Protein AF-A0A2V6TD30-F1 (afdb_monomer_lite)

Radius of gyration: 35.06 Å; chains: 1; bounding box: 70×62×123 Å

Secondary structure (DSSP, 8-state):
----PPPHHHHHHHHHHHHHHHHHHHHHHHHHTTSPPPSSS---HHHHHHHHHHHHHHH-HHHHHHHHHHHHHHHHHHHHHHHHHHHHSS-SHHHHHHHHHHHHHHHHHHH-PPPPPTT------SS--SS--TT-GGGSSS-HHHHHHHHHHHHHHHHHHHHHHHHHHHHHHHHHHHHHHHHS-----S-SSTTS-PPPPTT-SSS-----------------------------------------

Sequence (248 aa):
MGSGGPPLALWVGRAALVVVGLLAWFWTQRLIGQRAWPAGGIGDTLHLWTAPLNRRLNEHPREADALLVVTSGLIDALGAFLLVSAVLGPSLRPFVGLLMLFALRQLCQGLCALAPPPGMIWRHPGFPSLLVTYGTATDLFFSGHTAIAVFGAVELARAGGPWLAGVGALVALGEAATVIVLRSGWRGPPTASRRSATPHSPGSWAAEERPPGRPLASRPRSRTIEPPRSARLGGRARCRVPHQETVA

Structure (mmCIF, N/CA/C/O backbone):
data_AF-A0A2V6TD30-F1
#
_entry.id   AF-A0A2V6TD30-F1
#
loop_
_atom_site.group_PDB
_atom_site.id
_atom_site.type_symbol
_atom_site.label_atom_id
_atom_site.label_alt_id
_atom_site.label_comp_id
_atom_site.label_asym_id
_atom_site.label_entity_id
_atom_site.label_seq_id
_atom_site.pdbx_PDB_ins_code
_atom_site.Cartn_x
_atom_site.Cartn_y
_atom_site.Cartn_z
_atom_site.occupancy
_atom_site.B_iso_or_equiv
_atom_site.auth_seq_id
_atom_site.auth_comp_id
_atom_site.auth_asym_id
_atom_site.auth_atom_id
_atom_site.pdbx_PDB_model_num
ATOM 1 N N . MET A 1 1 ? -17.985 21.417 39.948 1.00 44.78 1 MET A N 1
ATOM 2 C CA . MET A 1 1 ? -17.761 21.116 38.515 1.00 44.78 1 MET A CA 1
ATOM 3 C C . MET A 1 1 ? -16.464 21.786 38.094 1.00 44.78 1 MET A C 1
ATOM 5 O O . MET A 1 1 ? -16.388 23.000 38.204 1.00 44.78 1 MET A O 1
ATOM 9 N N . GLY A 1 2 ? -15.439 21.026 37.699 1.00 50.94 2 GLY A N 1
ATOM 10 C CA . GLY A 1 2 ? -14.176 21.588 37.204 1.00 50.94 2 GLY A CA 1
ATOM 11 C C . GLY A 1 2 ? -14.175 21.659 35.678 1.00 50.94 2 GLY A C 1
ATOM 12 O O . GLY A 1 2 ? -14.474 20.662 35.024 1.00 50.94 2 GLY A O 1
ATOM 13 N N . SER A 1 3 ? -13.846 22.816 35.108 1.00 60.41 3 SER A N 1
ATOM 14 C CA . SER A 1 3 ? -13.772 23.049 33.660 1.00 60.41 3 SER A CA 1
ATOM 15 C C . SER A 1 3 ? -12.493 22.450 33.058 1.00 60.41 3 SER A C 1
ATOM 17 O O . SER A 1 3 ? -11.579 23.162 32.652 1.00 60.41 3 SER A O 1
ATOM 19 N N . GLY A 1 4 ? -12.437 21.115 32.994 1.00 58.22 4 GLY A N 1
ATOM 20 C CA . GLY A 1 4 ? -11.331 20.323 32.438 1.00 58.22 4 GLY A CA 1
ATOM 21 C C . GLY A 1 4 ? -11.174 20.418 30.915 1.00 58.22 4 GLY A C 1
ATOM 22 O O . GLY A 1 4 ? -11.106 19.397 30.235 1.00 58.22 4 GLY A O 1
ATOM 23 N N . GLY A 1 5 ? -11.133 21.634 30.366 1.00 62.97 5 GLY A N 1
ATOM 24 C CA . GLY A 1 5 ? -10.712 21.861 28.987 1.00 62.97 5 GLY A CA 1
ATOM 25 C C . GLY A 1 5 ? -9.249 21.430 28.797 1.00 62.97 5 GLY A C 1
ATOM 26 O O . GLY A 1 5 ? -8.460 21.543 29.739 1.00 62.97 5 GLY A O 1
ATOM 27 N N . PRO A 1 6 ? -8.846 20.943 27.607 1.00 62.75 6 PRO A N 1
ATOM 28 C CA . PRO A 1 6 ? -7.456 20.564 27.386 1.00 62.75 6 PRO A CA 1
ATOM 29 C C . PRO A 1 6 ? -6.538 21.779 27.592 1.00 62.75 6 PRO A C 1
ATOM 31 O O . PRO A 1 6 ? -6.891 22.870 27.131 1.00 62.75 6 PRO A O 1
ATOM 34 N N . PRO A 1 7 ? -5.379 21.623 28.260 1.00 82.31 7 PRO A N 1
ATOM 35 C CA . PRO A 1 7 ? -4.524 22.751 28.615 1.00 82.31 7 PRO A CA 1
ATOM 36 C C . PRO A 1 7 ? -4.094 23.520 27.364 1.00 82.31 7 PRO A C 1
ATOM 38 O O . PRO A 1 7 ? -3.866 22.922 26.311 1.00 82.31 7 PRO A O 1
ATOM 41 N N . LEU A 1 8 ? -3.939 24.843 27.486 1.00 80.31 8 LEU A N 1
ATOM 42 C CA . LEU A 1 8 ? -3.607 25.734 26.364 1.00 80.31 8 LEU A CA 1
ATOM 43 C C . LEU A 1 8 ? -2.387 25.243 25.563 1.00 80.31 8 LEU A C 1
ATOM 45 O O . LEU A 1 8 ? -2.400 25.285 24.336 1.00 80.31 8 LEU A O 1
ATOM 49 N N . ALA A 1 9 ? -1.387 24.676 26.244 1.00 79.12 9 ALA A N 1
ATOM 50 C CA . ALA A 1 9 ? -0.212 24.058 25.630 1.00 79.12 9 ALA A CA 1
ATOM 51 C C . ALA A 1 9 ? -0.540 22.926 24.631 1.00 79.12 9 ALA A C 1
ATOM 53 O O . ALA A 1 9 ? 0.150 22.794 23.624 1.00 79.12 9 ALA A O 1
ATOM 54 N N . LEU A 1 10 ? -1.605 22.139 24.844 1.00 80.88 10 LEU A N 1
ATOM 55 C CA . LEU A 1 10 ? -2.037 21.105 23.895 1.00 80.88 10 LEU A CA 1
ATOM 56 C C . LEU A 1 10 ? -2.665 21.722 22.639 1.00 80.88 10 LEU A C 1
ATOM 58 O O . LEU A 1 10 ? -2.432 21.235 21.534 1.00 80.88 10 LEU A O 1
ATOM 62 N N . TRP A 1 11 ? -3.447 22.793 22.788 1.00 82.69 11 TRP A N 1
ATOM 63 C CA . TRP A 1 11 ? -4.025 23.511 21.649 1.00 82.69 11 TRP A CA 1
ATOM 64 C C . TRP A 1 11 ? -2.955 24.244 20.840 1.00 82.69 11 TRP A C 1
ATOM 66 O O . TRP A 1 11 ? -2.945 24.128 19.618 1.00 82.69 11 TRP A O 1
ATOM 76 N N . VAL A 1 12 ? -2.003 24.897 21.513 1.00 89.75 12 VAL A N 1
ATOM 77 C CA . VAL A 1 12 ? -0.817 25.499 20.886 1.00 89.75 12 VAL A CA 1
ATOM 78 C C . VAL A 1 12 ? 0.029 24.431 20.188 1.00 89.75 12 VAL A C 1
ATOM 80 O O . VAL A 1 12 ? 0.386 24.615 19.031 1.00 89.75 12 VAL A O 1
ATOM 83 N N . GLY A 1 13 ? 0.279 23.281 20.822 1.00 88.62 13 GLY A N 1
ATOM 84 C CA . GLY A 1 13 ? 1.013 22.166 20.214 1.00 88.62 13 GLY A CA 1
ATOM 85 C C . GLY A 1 13 ? 0.320 21.586 18.976 1.00 88.62 13 GLY A C 1
ATOM 86 O O . GLY A 1 13 ? 0.970 21.338 17.964 1.00 88.62 13 GLY A O 1
ATOM 87 N N . ARG A 1 14 ? -1.012 21.436 19.009 1.00 74.56 14 ARG A N 1
ATOM 88 C CA . ARG A 1 14 ? -1.818 21.022 17.845 1.00 74.56 14 ARG A CA 1
ATOM 89 C C . ARG A 1 14 ? -1.777 22.058 16.721 1.00 74.56 14 ARG A C 1
ATOM 91 O O . ARG A 1 14 ? -1.575 21.683 15.572 1.00 74.56 14 ARG A O 1
ATOM 98 N N . ALA A 1 15 ? -1.932 23.343 17.042 1.00 87.31 15 ALA A N 1
ATOM 99 C CA . ALA A 1 15 ? -1.858 24.426 16.064 1.00 87.31 15 ALA A CA 1
ATOM 100 C C . ALA A 1 15 ? -0.461 24.518 15.428 1.00 87.31 15 ALA A C 1
ATOM 102 O O . ALA A 1 15 ? -0.351 24.605 14.209 1.00 87.31 15 ALA A O 1
ATOM 103 N N . ALA A 1 16 ? 0.603 24.406 16.229 1.00 90.69 16 ALA A N 1
ATOM 104 C CA . ALA A 1 16 ? 1.981 24.363 15.751 1.00 90.69 16 ALA A CA 1
ATOM 105 C C . ALA A 1 16 ? 2.231 23.154 14.836 1.00 90.69 16 ALA A C 1
ATOM 107 O O . ALA A 1 16 ? 2.808 23.320 13.766 1.00 90.69 16 ALA A O 1
ATOM 108 N N . LEU A 1 17 ? 1.741 21.960 15.196 1.00 79.94 17 LEU A N 1
ATOM 109 C CA . LEU A 1 17 ? 1.850 20.764 14.353 1.00 79.94 17 LEU A CA 1
ATOM 110 C C . LEU A 1 17 ? 1.126 20.942 13.006 1.00 79.94 17 LEU A C 1
ATOM 112 O O . LEU A 1 17 ? 1.672 20.577 11.967 1.00 79.94 17 LEU A O 1
ATOM 116 N N . VAL A 1 18 ? -0.068 21.545 13.007 1.00 81.38 18 VAL A N 1
ATOM 117 C CA . VAL A 1 18 ? -0.819 21.866 11.779 1.00 81.38 18 VAL A CA 1
ATOM 118 C C . VAL A 1 18 ? -0.076 22.899 10.928 1.00 81.38 18 VAL A C 1
ATOM 120 O O . VAL A 1 18 ? 0.068 22.692 9.727 1.00 81.38 18 VAL A O 1
ATOM 123 N N . VAL A 1 19 ? 0.450 23.973 11.523 1.00 94.06 19 VAL A N 1
ATOM 124 C CA . VAL A 1 19 ? 1.225 24.996 10.799 1.00 94.06 19 VAL A CA 1
ATOM 125 C C . VAL A 1 19 ? 2.512 24.409 10.217 1.00 94.06 19 VAL A C 1
ATOM 127 O O . VAL A 1 19 ? 2.793 24.636 9.045 1.00 94.06 19 VAL A O 1
ATOM 130 N N . VAL A 1 20 ? 3.261 23.599 10.971 1.00 89.50 20 VAL A N 1
ATOM 131 C CA . VAL A 1 20 ? 4.463 22.907 10.468 1.00 89.50 20 VAL A CA 1
ATOM 132 C C . VAL A 1 20 ? 4.107 21.930 9.344 1.00 89.50 20 VAL A C 1
ATOM 134 O O . VAL A 1 20 ? 4.798 21.904 8.327 1.00 89.50 20 VAL A O 1
ATOM 137 N N . GLY A 1 21 ? 3.006 21.183 9.470 1.00 67.94 21 GLY A N 1
ATOM 138 C CA . GLY A 1 21 ? 2.503 20.297 8.418 1.00 67.94 21 GLY A CA 1
ATOM 139 C C . GLY A 1 21 ? 2.124 21.044 7.135 1.00 67.94 21 GLY A C 1
ATOM 140 O O . GLY A 1 21 ? 2.510 20.627 6.046 1.00 67.94 21 GLY A O 1
ATOM 141 N N . LEU A 1 22 ? 1.438 22.186 7.252 1.00 81.69 22 LEU A N 1
ATOM 142 C CA . LEU A 1 22 ? 1.094 23.051 6.118 1.00 81.69 22 LEU A CA 1
ATOM 143 C C . LEU A 1 22 ? 2.336 23.693 5.484 1.00 81.69 22 LEU A C 1
ATOM 145 O O . LEU A 1 22 ? 2.449 23.722 4.262 1.00 81.69 22 LEU A O 1
ATOM 149 N N . LEU A 1 23 ? 3.300 24.160 6.282 1.00 87.25 23 LEU A N 1
ATOM 150 C CA . LEU A 1 23 ? 4.564 24.702 5.774 1.00 87.25 23 LEU A CA 1
ATOM 151 C C . LEU A 1 23 ? 5.371 23.632 5.023 1.00 87.25 23 LEU A C 1
ATOM 153 O O . LEU A 1 23 ? 5.852 23.899 3.923 1.00 87.25 23 LEU A O 1
ATOM 157 N N . ALA A 1 24 ? 5.458 22.410 5.556 1.00 68.38 24 ALA A N 1
ATOM 158 C CA . ALA A 1 24 ? 6.096 21.276 4.885 1.00 68.38 24 ALA A CA 1
ATOM 159 C C . ALA A 1 24 ? 5.357 20.868 3.595 1.00 68.38 24 ALA A C 1
ATOM 161 O O . ALA A 1 24 ? 5.997 20.583 2.579 1.00 68.38 24 ALA A O 1
ATOM 162 N N . TRP A 1 25 ? 4.020 20.904 3.595 1.00 64.75 25 TRP A N 1
ATOM 163 C CA . TRP A 1 25 ? 3.190 20.681 2.408 1.00 64.75 25 TRP A CA 1
ATOM 164 C C . TRP A 1 25 ? 3.477 21.727 1.324 1.00 64.75 25 TRP A C 1
ATOM 166 O O . TRP A 1 25 ? 3.853 21.371 0.211 1.00 64.75 25 TRP A O 1
ATOM 176 N N . PHE A 1 26 ? 3.371 23.023 1.628 1.00 75.44 26 PHE A N 1
ATOM 177 C CA . PHE A 1 26 ? 3.601 24.077 0.633 1.00 75.44 26 PHE A CA 1
ATOM 178 C C . PHE A 1 26 ? 5.063 24.149 0.169 1.00 75.44 26 PHE A C 1
ATOM 180 O O . PHE A 1 26 ? 5.320 24.437 -1.001 1.00 75.44 26 PHE A O 1
ATOM 187 N N . TRP A 1 27 ? 6.027 23.827 1.036 1.00 77.38 27 TRP A N 1
ATOM 188 C CA . TRP A 1 27 ? 7.437 23.718 0.662 1.00 77.38 27 TRP A CA 1
ATOM 189 C C . TRP A 1 27 ? 7.695 22.544 -0.292 1.00 77.38 27 TRP A C 1
ATOM 191 O O . TRP A 1 27 ? 8.309 22.740 -1.340 1.00 77.38 27 TRP A O 1
ATOM 201 N N . THR A 1 28 ? 7.173 21.347 -0.003 1.00 56.72 28 THR A N 1
ATOM 202 C CA . THR A 1 28 ? 7.331 20.193 -0.907 1.00 56.72 28 THR A CA 1
ATOM 203 C C . THR A 1 28 ? 6.571 20.378 -2.222 1.00 56.72 28 THR A C 1
ATOM 205 O O . THR A 1 28 ? 7.131 20.087 -3.276 1.00 56.72 28 THR A O 1
ATOM 208 N N . GLN A 1 29 ? 5.372 20.972 -2.210 1.00 63.72 29 GLN A N 1
ATOM 209 C CA . GLN A 1 29 ? 4.655 21.376 -3.430 1.00 63.72 29 GLN A CA 1
ATOM 210 C C . GLN A 1 29 ? 5.474 22.361 -4.282 1.00 63.72 29 GLN A C 1
ATOM 212 O O . GLN A 1 29 ? 5.587 22.177 -5.494 1.00 63.72 29 GLN A O 1
ATOM 217 N N . ARG A 1 30 ? 6.121 23.360 -3.663 1.00 75.56 30 ARG A N 1
ATOM 218 C CA . ARG A 1 30 ? 7.019 24.298 -4.360 1.00 75.56 30 ARG A CA 1
ATOM 219 C C . ARG A 1 30 ? 8.229 23.595 -4.987 1.00 75.56 30 ARG A C 1
ATOM 221 O O . ARG A 1 30 ? 8.611 23.957 -6.094 1.00 75.56 30 ARG A O 1
ATOM 228 N N . LEU A 1 31 ? 8.811 22.597 -4.318 1.00 58.25 31 LEU A N 1
ATOM 229 C CA . LEU A 1 31 ? 9.924 21.805 -4.863 1.00 58.25 31 LEU A CA 1
ATOM 230 C C . LEU A 1 31 ? 9.485 20.899 -6.026 1.00 58.25 31 LEU A C 1
ATOM 232 O O . LEU A 1 31 ? 10.208 20.770 -7.012 1.00 58.25 31 LEU A O 1
ATOM 236 N N . ILE A 1 32 ? 8.293 20.299 -5.943 1.00 59.66 32 ILE A N 1
ATOM 237 C CA . ILE A 1 32 ? 7.716 19.470 -7.014 1.00 59.66 32 ILE A CA 1
ATOM 238 C C . ILE A 1 32 ? 7.412 20.330 -8.250 1.00 59.66 32 ILE A C 1
ATOM 240 O O . ILE A 1 32 ? 7.818 19.977 -9.357 1.00 59.66 32 ILE A O 1
ATOM 244 N N . GLY A 1 33 ? 6.780 21.493 -8.061 1.00 58.31 33 GLY A N 1
ATOM 245 C CA . GLY A 1 33 ? 6.430 22.433 -9.132 1.00 58.31 33 GLY A CA 1
ATOM 246 C C . GLY A 1 33 ? 7.617 23.097 -9.846 1.00 58.31 33 GLY A C 1
ATOM 247 O O . GLY A 1 33 ? 7.411 23.783 -10.843 1.00 58.31 33 GLY A O 1
ATOM 248 N N . GLN A 1 34 ? 8.850 22.896 -9.369 1.00 61.88 34 GLN A N 1
ATOM 249 C CA . GLN A 1 34 ? 10.079 23.406 -9.991 1.00 61.88 34 GLN A CA 1
ATOM 250 C C . GLN A 1 34 ? 10.812 22.372 -10.867 1.00 61.88 34 GLN A C 1
ATOM 252 O O . GLN A 1 34 ? 11.853 22.689 -11.444 1.00 61.88 34 GLN A O 1
ATOM 257 N N . ARG A 1 35 ? 10.294 21.143 -11.011 1.00 46.69 35 ARG A N 1
ATOM 258 C CA . ARG A 1 35 ? 10.876 20.140 -11.918 1.00 46.69 35 ARG A CA 1
ATOM 259 C C . ARG A 1 35 ? 10.443 20.359 -13.369 1.00 46.69 35 ARG A C 1
ATOM 261 O O . ARG A 1 35 ? 9.258 20.468 -13.669 1.00 46.69 35 ARG A O 1
ATOM 268 N N . ALA A 1 36 ? 11.412 20.334 -14.282 1.00 46.78 36 ALA A N 1
ATOM 269 C CA . ALA A 1 36 ? 11.149 20.284 -15.716 1.00 46.78 36 ALA A CA 1
ATOM 270 C C . ALA A 1 36 ? 10.604 18.902 -16.123 1.00 46.78 36 ALA A C 1
ATOM 272 O O . ALA A 1 36 ? 11.166 17.870 -15.751 1.00 46.78 36 ALA A O 1
ATOM 273 N N . TRP A 1 37 ? 9.530 18.885 -16.914 1.00 47.59 37 TRP A N 1
ATOM 274 C CA . TRP A 1 37 ? 8.895 17.659 -17.399 1.00 47.59 37 TRP A CA 1
ATOM 275 C C . TRP A 1 37 ? 9.661 17.072 -18.598 1.00 47.59 37 TRP A C 1
ATOM 277 O O . TRP A 1 37 ? 9.821 17.765 -19.606 1.00 47.59 37 TRP A O 1
ATOM 287 N N . PRO A 1 38 ? 10.116 15.805 -18.552 1.00 45.75 38 PRO A N 1
ATOM 288 C CA . PRO A 1 38 ? 10.728 15.162 -19.709 1.00 45.75 38 PRO A CA 1
ATOM 289 C C . PRO A 1 38 ? 9.690 14.882 -20.802 1.00 45.75 38 PRO A C 1
ATOM 291 O O . PRO A 1 38 ? 8.653 14.270 -20.543 1.00 45.75 38 PRO A O 1
ATOM 294 N N . ALA A 1 39 ? 10.003 15.231 -22.051 1.00 45.91 39 ALA A N 1
ATOM 295 C CA . ALA A 1 39 ? 9.226 14.806 -23.214 1.00 45.91 39 ALA A CA 1
ATOM 296 C C . ALA A 1 39 ? 9.437 13.298 -23.478 1.00 45.91 39 ALA A C 1
ATOM 298 O O . ALA A 1 39 ? 10.262 12.907 -24.302 1.00 45.91 39 ALA A O 1
ATOM 299 N N . GLY A 1 40 ? 8.741 12.435 -22.727 1.00 55.84 40 GLY A N 1
ATOM 300 C CA . GLY A 1 40 ? 8.903 10.980 -22.839 1.00 55.84 40 GLY A CA 1
ATOM 301 C C . GLY A 1 40 ? 8.303 10.169 -21.688 1.00 55.84 40 GLY A C 1
ATOM 302 O O . GLY A 1 40 ? 9.043 9.459 -20.994 1.00 55.84 40 GLY A O 1
ATOM 303 N N . GLY A 1 41 ? 6.977 10.253 -21.530 1.00 58.91 41 GLY A N 1
ATOM 304 C CA . GLY A 1 41 ? 6.178 9.499 -20.554 1.00 58.91 41 GLY A CA 1
ATOM 305 C C . GLY A 1 41 ? 6.207 10.076 -19.133 1.00 58.91 41 GLY A C 1
ATOM 306 O O . GLY A 1 41 ? 7.210 10.646 -18.706 1.00 58.91 41 GLY A O 1
ATOM 307 N N . ILE A 1 42 ? 5.111 9.901 -18.387 1.00 60.34 42 ILE A N 1
ATOM 308 C CA . ILE A 1 42 ? 5.053 10.259 -16.962 1.00 60.34 42 ILE A CA 1
ATOM 309 C C . ILE A 1 42 ? 5.929 9.272 -16.181 1.00 60.34 42 ILE A C 1
ATOM 311 O O . ILE A 1 42 ? 5.732 8.061 -16.252 1.00 60.34 42 ILE A O 1
ATOM 315 N N . GLY A 1 43 ? 6.899 9.789 -15.429 1.00 60.97 43 GLY A N 1
ATOM 316 C CA . GLY A 1 43 ? 7.756 8.992 -14.558 1.00 60.97 43 GLY A CA 1
ATOM 317 C C . GLY A 1 43 ? 8.535 9.877 -13.592 1.00 60.97 43 GLY A C 1
ATOM 318 O O . GLY A 1 43 ? 9.063 10.914 -13.990 1.00 60.97 43 GLY A O 1
ATOM 319 N N . ASP A 1 44 ? 8.595 9.466 -12.327 1.00 68.56 44 ASP A N 1
ATOM 320 C CA . ASP A 1 44 ? 9.269 10.209 -11.262 1.00 68.56 44 ASP A CA 1
ATOM 321 C C . ASP A 1 44 ? 10.737 9.774 -11.065 1.00 68.56 44 ASP A C 1
ATOM 323 O O . ASP A 1 44 ? 11.148 8.667 -11.421 1.00 68.56 44 ASP A O 1
ATOM 327 N N . THR A 1 45 ? 11.533 10.641 -10.438 1.00 67.88 45 THR A N 1
ATOM 328 C CA . THR A 1 45 ? 12.904 10.363 -9.989 1.00 67.88 45 THR A CA 1
ATOM 329 C C . THR A 1 45 ? 13.001 9.115 -9.105 1.00 67.88 45 THR A C 1
ATOM 331 O O . THR A 1 45 ? 13.976 8.377 -9.223 1.00 67.88 45 THR A O 1
ATOM 334 N N . LEU A 1 46 ? 11.994 8.812 -8.281 1.00 73.44 46 LEU A N 1
ATOM 335 C CA . LEU A 1 46 ? 11.979 7.615 -7.440 1.00 73.44 46 LEU A CA 1
ATOM 336 C C . LEU A 1 46 ? 11.945 6.319 -8.269 1.00 73.44 46 LEU A C 1
ATOM 338 O O . LEU A 1 46 ? 12.575 5.331 -7.889 1.00 73.44 46 LEU A O 1
ATOM 342 N N . HIS A 1 47 ? 11.304 6.336 -9.446 1.00 78.31 47 HIS A N 1
ATOM 343 C CA . HIS A 1 47 ? 11.372 5.231 -10.410 1.00 78.31 47 HIS A CA 1
ATOM 344 C C . HIS A 1 47 ? 12.757 5.144 -11.077 1.00 78.31 47 HIS A C 1
ATOM 346 O O . HIS A 1 47 ? 13.228 4.049 -11.359 1.00 78.31 47 HIS A O 1
ATOM 352 N N . LEU A 1 48 ? 13.465 6.261 -11.282 1.00 76.38 48 LEU A N 1
ATOM 353 C CA . LEU A 1 48 ? 14.851 6.222 -11.777 1.00 76.38 48 LEU A CA 1
ATOM 354 C C . LEU A 1 48 ? 15.815 5.618 -10.742 1.00 76.38 48 LEU A C 1
ATOM 356 O O . LEU A 1 48 ? 16.724 4.880 -11.114 1.00 76.38 48 LEU A O 1
ATOM 360 N N . TRP A 1 49 ? 15.603 5.894 -9.451 1.00 75.88 49 TRP A N 1
ATOM 361 C CA . TRP A 1 49 ? 16.401 5.330 -8.355 1.00 75.88 49 TRP A CA 1
ATOM 362 C C . TRP A 1 49 ? 16.138 3.836 -8.119 1.00 75.88 49 TRP A C 1
ATOM 364 O O . TRP A 1 49 ? 17.055 3.113 -7.740 1.00 75.88 49 TRP A O 1
ATOM 374 N N . THR A 1 50 ? 14.915 3.357 -8.366 1.00 85.00 50 THR A N 1
ATOM 375 C CA . THR A 1 50 ? 14.532 1.943 -8.172 1.00 85.00 50 THR A CA 1
ATOM 376 C C . THR A 1 50 ? 14.670 1.070 -9.425 1.00 85.00 50 THR A C 1
ATOM 378 O O . THR A 1 50 ? 14.763 -0.154 -9.301 1.00 85.00 50 THR A O 1
ATOM 381 N N . ALA A 1 51 ? 14.830 1.671 -10.610 1.00 82.81 51 ALA A N 1
ATOM 382 C CA . ALA A 1 51 ? 15.074 0.968 -11.873 1.00 82.81 51 ALA A CA 1
ATOM 383 C C . ALA A 1 51 ? 16.227 -0.071 -11.860 1.00 82.81 51 ALA A C 1
ATOM 385 O O . ALA A 1 51 ? 16.105 -1.070 -12.570 1.00 82.81 51 ALA A O 1
ATOM 386 N N . PRO A 1 52 ? 17.339 0.076 -11.102 1.00 85.06 52 PRO A N 1
ATOM 387 C CA . PRO A 1 52 ? 18.346 -0.986 -10.988 1.00 85.06 52 PRO A CA 1
ATOM 388 C C . PRO A 1 52 ? 17.812 -2.255 -10.306 1.00 85.06 52 PRO A C 1
ATOM 390 O O . PRO A 1 52 ? 18.123 -3.361 -10.742 1.00 85.06 52 PRO A O 1
ATOM 393 N N . LEU A 1 53 ? 16.973 -2.108 -9.274 1.00 85.75 53 LEU A N 1
ATOM 394 C CA . LEU A 1 53 ? 16.389 -3.234 -8.540 1.00 85.75 53 LEU A CA 1
ATOM 395 C C . LEU A 1 53 ? 15.271 -3.909 -9.348 1.00 85.75 53 LEU A C 1
ATOM 397 O O . LEU A 1 53 ? 15.211 -5.133 -9.406 1.00 85.75 53 LEU A O 1
ATOM 401 N N . ASN A 1 54 ? 14.446 -3.127 -10.048 1.00 89.69 54 ASN A N 1
ATOM 402 C CA . ASN A 1 54 ? 13.476 -3.652 -11.013 1.00 89.69 54 ASN A CA 1
ATOM 403 C C . ASN A 1 54 ? 14.144 -4.463 -12.132 1.00 89.69 54 ASN A C 1
ATOM 405 O O . ASN A 1 54 ? 13.656 -5.528 -12.500 1.00 89.69 54 ASN A O 1
ATOM 409 N N . ARG A 1 55 ? 15.284 -3.991 -12.645 1.00 85.94 55 ARG A N 1
ATOM 410 C CA . ARG A 1 55 ? 16.053 -4.700 -13.671 1.00 85.94 55 ARG A CA 1
ATOM 411 C C . ARG A 1 55 ? 16.561 -6.048 -13.159 1.00 85.94 55 ARG A C 1
ATOM 413 O O . ARG A 1 55 ? 16.301 -7.052 -13.812 1.00 85.94 55 ARG A O 1
ATOM 420 N N . ARG A 1 56 ? 17.142 -6.094 -11.949 1.00 88.62 56 ARG A N 1
ATOM 421 C CA . ARG A 1 56 ? 17.500 -7.360 -11.281 1.00 88.62 56 ARG A CA 1
ATOM 422 C C . ARG A 1 56 ? 16.291 -8.294 -11.168 1.00 88.62 56 ARG A C 1
ATOM 424 O O . ARG A 1 56 ? 16.423 -9.475 -11.457 1.00 88.62 56 ARG A O 1
ATOM 431 N N . LEU A 1 57 ? 15.126 -7.792 -10.757 1.00 88.88 57 LEU A N 1
ATOM 432 C CA . LEU A 1 57 ? 13.913 -8.608 -10.602 1.00 88.88 57 LEU A CA 1
ATOM 433 C C . LEU A 1 57 ? 13.355 -9.111 -11.949 1.00 88.88 57 LEU A C 1
ATOM 435 O O . LEU A 1 57 ? 12.838 -10.223 -12.014 1.00 88.88 57 LEU A O 1
ATOM 439 N N . ASN A 1 58 ? 13.511 -8.346 -13.034 1.00 88.06 58 ASN A N 1
ATOM 440 C CA . ASN A 1 58 ? 13.246 -8.810 -14.401 1.00 88.06 58 ASN A CA 1
ATOM 441 C C . ASN A 1 58 ? 14.255 -9.894 -14.844 1.00 88.06 58 ASN A C 1
ATOM 443 O O . ASN A 1 58 ? 13.867 -10.861 -15.495 1.00 88.06 58 ASN A O 1
ATOM 447 N N . GLU A 1 59 ? 15.530 -9.765 -14.462 1.00 91.50 59 GLU A N 1
ATOM 448 C CA . GLU A 1 59 ? 16.588 -10.766 -14.692 1.00 91.50 59 GLU A CA 1
ATOM 449 C C . GLU A 1 59 ? 16.415 -12.029 -13.819 1.00 91.50 59 GLU A C 1
ATOM 451 O O . GLU A 1 59 ? 16.871 -13.107 -14.198 1.00 91.50 59 GLU A O 1
ATOM 456 N N . HIS A 1 60 ? 15.708 -11.927 -12.685 1.00 91.56 60 HIS A N 1
ATOM 457 C CA . HIS A 1 60 ? 15.458 -13.014 -11.731 1.00 91.56 60 HIS A CA 1
ATOM 458 C C . HIS A 1 60 ? 13.946 -13.271 -11.536 1.00 91.56 60 HIS A C 1
ATOM 460 O O . HIS A 1 60 ? 13.415 -13.020 -10.450 1.00 91.56 60 HIS A O 1
ATOM 466 N N . PRO A 1 61 ? 13.229 -13.836 -12.536 1.00 89.62 61 PRO A N 1
ATOM 467 C CA . PRO A 1 61 ? 11.775 -14.023 -12.487 1.00 89.62 61 PRO A CA 1
ATOM 468 C C . PRO A 1 61 ? 11.238 -14.680 -11.208 1.00 89.62 61 PRO A C 1
ATOM 470 O O . PRO A 1 61 ? 10.195 -14.270 -10.711 1.00 89.62 61 PRO A O 1
ATOM 473 N N . ARG A 1 62 ? 11.965 -15.648 -10.629 1.00 89.88 62 ARG A N 1
ATOM 474 C CA . ARG A 1 62 ? 11.563 -16.323 -9.380 1.00 89.88 62 ARG A CA 1
ATOM 475 C C . ARG A 1 62 ? 11.589 -15.403 -8.154 1.00 89.88 62 ARG A C 1
ATOM 477 O O . ARG A 1 62 ? 10.740 -15.560 -7.285 1.00 89.88 62 ARG A O 1
ATOM 484 N N . GLU A 1 63 ? 12.522 -14.449 -8.084 1.00 91.75 63 GLU A N 1
ATOM 485 C CA . GLU A 1 63 ? 12.549 -13.434 -7.017 1.00 91.75 63 GLU A CA 1
ATOM 486 C C . GLU A 1 63 ? 11.344 -12.492 -7.157 1.00 91.75 63 GLU A C 1
ATOM 488 O O . GLU A 1 63 ? 10.667 -12.197 -6.174 1.00 91.75 63 GLU A O 1
ATOM 493 N N . ALA A 1 64 ? 11.027 -12.085 -8.391 1.00 90.06 64 ALA A N 1
ATOM 494 C CA . ALA A 1 64 ? 9.857 -11.268 -8.702 1.00 90.06 64 ALA A CA 1
ATOM 495 C C . ALA A 1 64 ? 8.521 -11.968 -8.388 1.00 90.06 64 ALA A C 1
ATOM 497 O O . ALA A 1 64 ? 7.626 -11.339 -7.828 1.00 90.06 64 ALA A O 1
ATOM 498 N N . ASP A 1 65 ? 8.383 -13.254 -8.724 1.00 91.44 65 ASP A N 1
ATOM 499 C CA . ASP A 1 65 ? 7.169 -14.029 -8.439 1.00 91.44 65 ASP A CA 1
ATOM 500 C C . ASP A 1 65 ? 6.991 -14.275 -6.939 1.00 91.44 65 ASP A C 1
ATOM 502 O O . ASP A 1 65 ? 5.894 -14.086 -6.417 1.00 91.44 65 ASP A O 1
ATOM 506 N N . ALA A 1 66 ? 8.066 -14.620 -6.222 1.00 91.25 66 ALA A N 1
ATOM 507 C CA . ALA A 1 66 ? 8.026 -14.760 -4.769 1.00 91.25 66 ALA A CA 1
ATOM 508 C C . ALA A 1 66 ? 7.632 -13.440 -4.084 1.00 91.25 66 ALA A C 1
ATOM 510 O O . ALA A 1 66 ? 6.796 -13.447 -3.183 1.00 91.25 66 ALA A O 1
ATOM 511 N N . LEU A 1 67 ? 8.178 -12.307 -4.542 1.00 92.00 67 LEU A N 1
ATOM 512 C CA . LEU A 1 67 ? 7.825 -10.982 -4.031 1.00 92.00 67 LEU A CA 1
ATOM 513 C C . LEU A 1 67 ? 6.343 -10.654 -4.277 1.00 92.00 67 LEU A C 1
ATOM 515 O O . LEU A 1 67 ? 5.656 -10.271 -3.335 1.00 92.00 67 LEU A O 1
ATOM 519 N N . LEU A 1 68 ? 5.840 -10.879 -5.499 1.00 89.62 68 LEU A N 1
ATOM 520 C CA . LEU A 1 68 ? 4.426 -10.692 -5.855 1.00 89.62 68 LEU A CA 1
ATOM 521 C C . LEU A 1 68 ? 3.481 -11.545 -4.996 1.00 89.62 68 LEU A C 1
ATOM 523 O O . LEU A 1 68 ? 2.443 -11.046 -4.564 1.00 89.62 68 LEU A O 1
ATOM 527 N N . VAL A 1 69 ? 3.822 -12.813 -4.738 1.00 91.56 69 VAL A N 1
ATOM 528 C CA . VAL A 1 69 ? 3.009 -13.708 -3.895 1.00 91.56 69 VAL A CA 1
ATOM 529 C C . VAL A 1 69 ? 3.025 -13.262 -2.434 1.00 91.56 69 VAL A C 1
ATOM 531 O O . VAL A 1 69 ? 1.972 -13.236 -1.799 1.00 91.56 69 VAL A O 1
ATOM 534 N N . VAL A 1 70 ? 4.188 -12.875 -1.898 1.00 93.12 70 VAL A N 1
ATOM 535 C CA . VAL A 1 70 ? 4.312 -12.427 -0.502 1.00 93.12 70 VAL A CA 1
ATOM 536 C C . VAL A 1 70 ? 3.532 -11.135 -0.260 1.00 93.12 70 VAL A C 1
ATOM 538 O O . VAL A 1 70 ? 2.748 -11.093 0.687 1.00 93.12 70 VAL A O 1
ATOM 541 N N . THR A 1 71 ? 3.673 -10.108 -1.106 1.00 91.06 71 THR A N 1
ATOM 542 C CA . THR A 1 71 ? 2.926 -8.850 -0.915 1.00 91.06 71 THR A CA 1
ATOM 543 C C . THR A 1 71 ? 1.430 -9.026 -1.143 1.00 91.06 71 THR A C 1
ATOM 545 O O . THR A 1 71 ? 0.626 -8.578 -0.329 1.00 91.06 71 THR A O 1
ATOM 548 N N . SER A 1 72 ? 1.022 -9.782 -2.167 1.00 89.56 72 SER A N 1
ATOM 549 C CA . SER A 1 72 ? -0.402 -10.091 -2.368 1.00 89.56 72 SER A CA 1
ATOM 550 C C . SER A 1 72 ? -0.994 -10.843 -1.170 1.00 89.56 72 SER A C 1
ATOM 552 O O . SER A 1 72 ? -2.091 -10.516 -0.728 1.00 89.56 72 SER A O 1
ATOM 554 N N . GLY A 1 73 ? -0.240 -11.773 -0.572 1.00 91.31 73 GLY A N 1
ATOM 555 C CA . GLY A 1 73 ? -0.627 -12.465 0.660 1.00 91.31 73 GLY A CA 1
ATOM 556 C C . GLY A 1 73 ? -0.735 -11.548 1.887 1.00 91.31 73 GLY A C 1
ATOM 557 O O . GLY A 1 73 ? -1.624 -11.747 2.715 1.00 91.31 73 GLY A O 1
ATOM 558 N N . LEU A 1 74 ? 0.109 -10.515 2.002 1.00 93.31 74 LEU A N 1
ATOM 559 C CA . LEU A 1 74 ? -0.006 -9.493 3.053 1.00 93.31 74 LEU A CA 1
ATOM 560 C C . LEU A 1 74 ? -1.245 -8.607 2.853 1.00 93.31 74 LEU A C 1
ATOM 562 O O . LEU A 1 74 ? -1.961 -8.334 3.818 1.00 93.31 74 LEU A O 1
ATOM 566 N N . ILE A 1 75 ? -1.540 -8.201 1.615 1.00 91.69 75 ILE A N 1
ATOM 567 C CA . ILE A 1 75 ? -2.7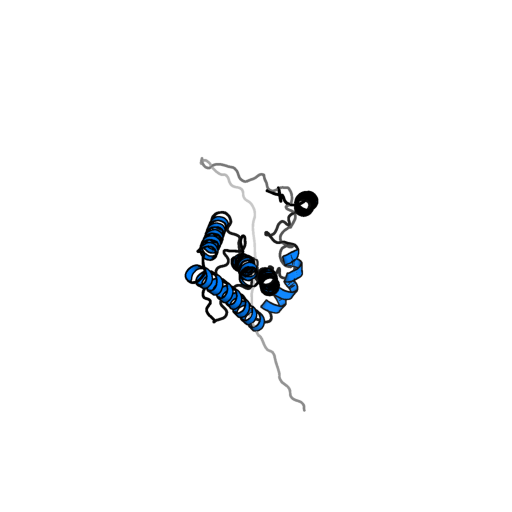61 -7.455 1.272 1.00 91.69 75 ILE A CA 1
ATOM 568 C C . ILE A 1 75 ? -4.018 -8.300 1.516 1.00 91.69 75 ILE A C 1
ATOM 570 O O . ILE A 1 75 ? -4.985 -7.791 2.084 1.00 91.69 75 ILE A O 1
ATOM 574 N N . ASP A 1 76 ? -3.994 -9.589 1.172 1.00 90.19 76 ASP A N 1
ATOM 575 C CA . ASP A 1 76 ? -5.084 -10.528 1.450 1.00 90.19 76 ASP A CA 1
ATOM 576 C C . ASP A 1 76 ? -5.295 -10.723 2.956 1.00 90.19 76 ASP A C 1
ATOM 578 O O . ASP A 1 76 ? -6.433 -10.681 3.423 1.00 90.19 76 ASP A O 1
ATOM 582 N N . ALA A 1 77 ? -4.221 -10.858 3.741 1.00 93.25 77 ALA A N 1
ATOM 583 C CA . ALA A 1 77 ? -4.300 -10.959 5.198 1.00 93.25 77 ALA A CA 1
ATOM 584 C C . ALA A 1 77 ? -4.854 -9.675 5.844 1.00 93.25 77 ALA A C 1
ATOM 586 O O . ALA A 1 77 ? -5.709 -9.752 6.729 1.00 93.25 77 ALA A O 1
ATOM 587 N N . LEU A 1 78 ? -4.426 -8.492 5.385 1.00 92.25 78 LEU A N 1
ATOM 588 C CA . LEU A 1 78 ? -4.962 -7.209 5.852 1.00 92.25 78 LEU A CA 1
ATOM 589 C C . LEU A 1 78 ? -6.428 -7.017 5.452 1.00 92.25 78 LEU A C 1
ATOM 591 O O . LEU A 1 78 ? -7.231 -6.573 6.269 1.00 92.25 78 LEU A O 1
ATOM 595 N N . GLY A 1 79 ? -6.802 -7.369 4.224 1.00 87.62 79 GLY A N 1
ATOM 596 C CA . GLY A 1 79 ? -8.183 -7.292 3.759 1.00 87.62 79 GLY A CA 1
ATOM 597 C C . GLY A 1 79 ? -9.103 -8.279 4.479 1.00 87.62 79 GLY A C 1
ATOM 598 O O . GLY A 1 79 ? -10.191 -7.896 4.905 1.00 87.62 79 GLY A O 1
ATOM 599 N N . ALA A 1 80 ? -8.647 -9.511 4.716 1.00 91.19 80 ALA A N 1
ATOM 600 C CA . ALA A 1 80 ? -9.348 -10.482 5.551 1.00 91.19 80 ALA A CA 1
ATOM 601 C C . ALA A 1 80 ? -9.512 -9.966 6.990 1.00 91.19 80 ALA A C 1
ATOM 603 O O . ALA A 1 80 ? -10.613 -10.030 7.531 1.00 91.19 80 ALA A O 1
ATOM 604 N N . PHE A 1 81 ? -8.473 -9.370 7.588 1.00 93.31 81 PHE A N 1
ATOM 605 C CA . PHE A 1 81 ? -8.570 -8.701 8.889 1.00 93.31 81 PHE A CA 1
ATOM 606 C C . PHE A 1 81 ? -9.599 -7.556 8.885 1.00 93.31 81 PHE A C 1
ATOM 608 O O . PHE A 1 81 ? -10.411 -7.473 9.805 1.00 93.31 81 PHE A O 1
ATOM 615 N N . LEU A 1 82 ? -9.629 -6.703 7.855 1.00 90.06 82 LEU A N 1
ATOM 616 C CA . LEU A 1 82 ? -10.609 -5.614 7.727 1.00 90.06 82 LEU A CA 1
ATOM 617 C C . LEU A 1 82 ? -12.050 -6.135 7.587 1.00 90.06 82 LEU A C 1
ATOM 619 O O . LEU A 1 82 ? -12.966 -5.578 8.188 1.00 90.06 82 LEU A O 1
ATOM 623 N N . LEU A 1 83 ? -12.264 -7.222 6.842 1.00 86.56 83 LEU A N 1
ATOM 624 C CA . LEU A 1 83 ? -13.581 -7.850 6.697 1.00 86.56 83 LEU A CA 1
ATOM 625 C C . LEU A 1 83 ? -14.023 -8.550 7.992 1.00 86.56 83 LEU A C 1
ATOM 627 O O . LEU A 1 83 ? -15.122 -8.298 8.482 1.00 86.56 83 LEU A O 1
ATOM 631 N N . VAL A 1 84 ? -13.158 -9.366 8.599 1.00 90.88 84 VAL A N 1
ATOM 632 C CA . VAL A 1 84 ? -13.448 -10.076 9.857 1.00 90.88 84 VAL A CA 1
ATOM 633 C C . VAL A 1 84 ? -13.672 -9.095 11.012 1.00 90.88 84 VAL A C 1
ATOM 635 O O . VAL A 1 84 ? -14.605 -9.279 11.789 1.00 90.88 84 VAL A O 1
ATOM 638 N N . SER A 1 85 ? -12.893 -8.013 11.106 1.00 88.88 85 SER A N 1
ATOM 639 C CA . SER A 1 85 ? -13.091 -6.977 12.132 1.00 88.88 85 SER A CA 1
ATOM 640 C C . SER A 1 85 ? -14.335 -6.111 11.906 1.00 88.88 85 SER A C 1
ATOM 642 O O . SER A 1 85 ? -14.877 -5.592 12.878 1.00 88.88 85 SER A O 1
ATOM 644 N N . ALA A 1 86 ? -14.842 -5.992 10.674 1.00 90.19 86 ALA A N 1
ATOM 645 C CA . ALA A 1 86 ? -16.140 -5.369 10.416 1.00 90.19 86 ALA A CA 1
ATOM 646 C C . ALA A 1 86 ? -17.329 -6.294 10.736 1.00 90.19 86 ALA A C 1
ATOM 648 O O . ALA A 1 86 ? -18.381 -5.799 11.131 1.00 90.19 86 ALA A O 1
ATOM 649 N N . VAL A 1 87 ? -17.175 -7.615 10.570 1.00 89.56 87 VAL A N 1
ATOM 650 C CA . VAL A 1 87 ? -18.239 -8.611 10.817 1.00 89.56 87 VAL A CA 1
ATOM 651 C C . VAL A 1 87 ? -18.328 -9.026 12.291 1.00 89.56 87 VAL A C 1
ATOM 653 O O . VAL A 1 87 ? -19.430 -9.199 12.804 1.00 89.56 87 VAL A O 1
ATOM 656 N N . LEU A 1 88 ? -17.191 -9.187 12.976 1.00 91.81 88 LEU A N 1
ATOM 657 C CA . LEU A 1 88 ? -17.120 -9.636 14.376 1.00 91.81 88 LEU A CA 1
ATOM 658 C C . LEU A 1 88 ? -16.812 -8.508 15.375 1.00 91.81 88 LEU A C 1
ATOM 660 O O . LEU A 1 88 ? -16.950 -8.701 16.582 1.00 91.81 88 LEU A O 1
ATOM 664 N N . GLY A 1 89 ? -16.350 -7.348 14.901 1.00 87.69 89 GLY A N 1
ATOM 665 C CA . GLY A 1 89 ? -16.027 -6.202 15.749 1.00 87.69 89 GLY A CA 1
ATOM 666 C C . GLY A 1 89 ? -17.222 -5.274 16.007 1.00 87.69 89 GLY A C 1
ATOM 667 O O . GLY A 1 89 ? -18.254 -5.362 15.345 1.00 87.69 89 GLY A O 1
ATOM 668 N N . PRO A 1 90 ? -17.088 -4.312 16.938 1.00 87.00 90 PRO A N 1
ATOM 669 C CA . PRO A 1 90 ? -18.186 -3.447 17.381 1.00 87.00 90 PRO A CA 1
ATOM 670 C C . PRO A 1 90 ? -18.568 -2.334 16.380 1.00 87.00 90 PRO A C 1
ATOM 672 O O . PRO A 1 90 ? -19.234 -1.371 16.758 1.00 87.00 90 PRO A O 1
ATOM 675 N N . SER A 1 91 ? -18.096 -2.377 15.127 1.00 89.62 91 SER A N 1
ATOM 676 C CA . SER A 1 91 ? -18.337 -1.311 14.148 1.00 89.62 91 SER A CA 1
ATOM 677 C C . SER A 1 91 ? -18.055 -1.740 12.707 1.00 89.62 91 SER A C 1
ATOM 679 O O . SER A 1 91 ? -16.967 -2.217 12.403 1.00 89.62 91 SER A O 1
ATOM 681 N N . LEU A 1 92 ? -18.969 -1.406 11.789 1.00 88.56 92 LEU A N 1
ATOM 682 C CA . LEU A 1 92 ? -18.800 -1.565 10.334 1.00 88.56 92 LEU A CA 1
ATOM 683 C C . LEU A 1 92 ? -17.754 -0.611 9.713 1.00 88.56 92 LEU A C 1
ATOM 685 O O . LEU A 1 92 ? -17.514 -0.652 8.506 1.00 88.56 92 LEU A O 1
ATOM 689 N N . ARG A 1 93 ? -17.124 0.269 10.505 1.00 91.06 93 ARG A N 1
ATOM 690 C CA . ARG A 1 93 ? -16.164 1.284 10.033 1.00 91.06 93 ARG A CA 1
ATOM 691 C C . ARG A 1 93 ? -15.003 0.733 9.177 1.00 91.06 93 ARG A C 1
ATOM 693 O O . ARG A 1 93 ? -14.676 1.417 8.206 1.00 91.06 93 ARG A O 1
ATOM 700 N N . PRO A 1 94 ? -14.403 -0.450 9.445 1.00 89.25 94 PRO A N 1
ATOM 701 C CA . PRO A 1 94 ? -13.372 -1.012 8.568 1.00 89.25 94 PRO A CA 1
ATOM 702 C C . PRO A 1 94 ? -13.915 -1.313 7.162 1.00 89.25 94 PRO A C 1
ATOM 704 O O . PRO A 1 94 ? -13.293 -0.947 6.169 1.00 89.25 94 PRO A O 1
ATOM 707 N N . PHE A 1 95 ? -15.123 -1.880 7.063 1.00 85.50 95 PHE A N 1
ATOM 708 C CA . PHE A 1 95 ? -15.780 -2.166 5.784 1.00 85.50 95 PHE A CA 1
ATOM 709 C C . PHE A 1 95 ? -16.183 -0.890 5.032 1.00 85.50 95 PHE A C 1
ATOM 711 O O . PHE A 1 95 ? -15.940 -0.789 3.833 1.00 85.50 95 PHE A O 1
ATOM 718 N N . VAL A 1 96 ? -16.728 0.118 5.724 1.00 85.62 96 VAL A N 1
ATOM 719 C CA . VAL A 1 96 ? -17.076 1.409 5.098 1.00 85.62 96 VAL A CA 1
ATOM 720 C C . VAL A 1 96 ? -15.827 2.120 4.565 1.00 85.62 96 VAL A C 1
ATOM 722 O O . VAL A 1 96 ? -15.842 2.610 3.438 1.00 85.62 96 VAL A O 1
ATOM 725 N N . GLY A 1 97 ? -14.724 2.128 5.322 1.00 88.56 97 GLY A N 1
ATOM 726 C CA . GLY A 1 97 ? -13.452 2.686 4.852 1.00 88.56 97 GLY A CA 1
ATOM 727 C C . GLY A 1 97 ? -12.885 1.930 3.646 1.00 88.56 97 GLY A C 1
ATOM 728 O O . GLY A 1 97 ? -12.469 2.557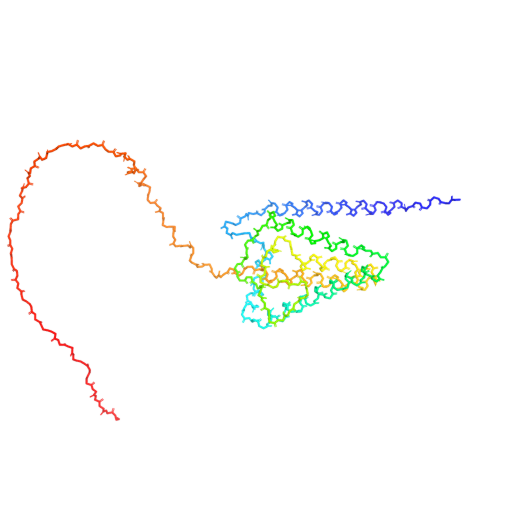 2.673 1.00 88.56 97 GLY A O 1
ATOM 729 N N . LEU A 1 98 ? -12.952 0.595 3.654 1.00 84.56 98 LEU A N 1
ATOM 730 C CA . LEU A 1 98 ? -12.545 -0.241 2.523 1.00 84.56 98 LEU A CA 1
ATOM 731 C C . LEU A 1 98 ? -13.396 0.037 1.267 1.00 84.56 98 LEU A C 1
ATOM 733 O O . LEU A 1 98 ? -12.848 0.204 0.179 1.00 84.56 98 LEU A O 1
ATOM 737 N N . LEU A 1 99 ? -14.719 0.171 1.418 1.00 80.81 99 LEU A N 1
ATOM 738 C CA . LEU A 1 99 ? -15.636 0.535 0.334 1.00 80.81 99 LEU A CA 1
ATOM 739 C C . LEU A 1 99 ? -15.327 1.930 -0.234 1.00 80.81 99 LEU A C 1
ATOM 741 O O . LEU A 1 99 ? -15.305 2.100 -1.452 1.00 80.81 99 LEU A O 1
ATOM 745 N N . MET A 1 100 ? -15.033 2.914 0.623 1.00 83.62 100 MET A N 1
ATOM 746 C CA . MET A 1 100 ? -14.620 4.257 0.195 1.00 83.62 100 MET A CA 1
ATOM 747 C C . MET A 1 100 ? -13.291 4.240 -0.574 1.00 83.62 100 MET A C 1
ATOM 749 O O . MET A 1 100 ? -13.166 4.942 -1.576 1.00 83.62 100 MET A O 1
ATOM 753 N N . LEU A 1 101 ? -12.317 3.423 -0.156 1.00 85.56 101 LEU A N 1
ATOM 754 C CA . LEU A 1 101 ? -11.043 3.262 -0.868 1.00 85.56 101 LEU A CA 1
ATOM 755 C C . LEU A 1 101 ? -11.228 2.617 -2.244 1.00 85.56 101 LEU A C 1
ATOM 757 O O . LEU A 1 101 ? -10.644 3.095 -3.215 1.00 85.56 101 LEU A O 1
ATOM 761 N N . PHE A 1 102 ? -12.064 1.580 -2.356 1.00 80.00 102 PHE A N 1
ATOM 762 C CA . PHE A 1 102 ? -12.398 0.995 -3.655 1.00 80.00 102 PHE A CA 1
ATOM 763 C C . PHE A 1 102 ? -13.158 1.984 -4.545 1.00 80.00 102 PHE A C 1
ATOM 765 O O . PHE A 1 102 ? -12.782 2.154 -5.701 1.00 80.00 102 PHE A O 1
ATOM 772 N N . ALA A 1 103 ? -14.163 2.695 -4.025 1.00 75.00 103 ALA A N 1
ATOM 773 C CA . ALA A 1 103 ? -14.905 3.699 -4.791 1.00 75.00 103 ALA A CA 1
ATOM 774 C C . ALA A 1 103 ? -13.993 4.830 -5.306 1.00 75.00 103 ALA A C 1
ATOM 776 O O . ALA A 1 103 ? -14.064 5.190 -6.482 1.00 75.00 103 ALA A O 1
ATOM 777 N N . LEU A 1 104 ? -13.086 5.337 -4.461 1.00 82.88 104 LEU A N 1
ATOM 778 C CA . LEU A 1 104 ? -12.088 6.333 -4.852 1.00 82.88 104 LEU A CA 1
ATOM 779 C C . LEU A 1 104 ? -11.123 5.781 -5.912 1.00 82.88 104 LEU A C 1
ATOM 781 O O . LEU A 1 104 ? -10.874 6.458 -6.906 1.00 82.88 104 LEU A O 1
ATOM 785 N N . ARG A 1 105 ? -10.635 4.542 -5.755 1.00 79.81 105 ARG A N 1
ATOM 786 C CA . ARG A 1 105 ? -9.789 3.866 -6.753 1.00 79.81 105 ARG A CA 1
ATOM 787 C C . ARG A 1 105 ? -10.500 3.755 -8.100 1.00 79.81 105 ARG A C 1
ATOM 789 O O . ARG A 1 105 ? -9.932 4.188 -9.098 1.00 79.81 105 ARG A O 1
ATOM 796 N N . GLN A 1 106 ? -11.737 3.253 -8.137 1.00 68.06 106 GLN A N 1
ATOM 797 C CA . GLN A 1 106 ? -12.497 3.121 -9.386 1.00 68.06 106 GLN A CA 1
ATOM 798 C C . GLN A 1 106 ? -12.759 4.482 -10.050 1.00 68.06 106 GLN A C 1
ATOM 800 O O . GLN A 1 106 ? -12.614 4.598 -11.266 1.00 68.06 106 GLN A O 1
ATOM 805 N N . LEU A 1 107 ? -13.078 5.522 -9.270 1.00 73.38 107 LEU A N 1
ATOM 806 C CA . LEU A 1 107 ? -13.248 6.885 -9.782 1.00 73.38 107 LEU A CA 1
ATOM 807 C C . LEU A 1 107 ? -11.938 7.435 -10.366 1.00 73.38 107 LEU A C 1
ATOM 809 O O . LEU A 1 107 ? -11.921 7.924 -11.494 1.00 73.38 107 LEU A O 1
ATOM 813 N N . CYS A 1 108 ? -10.826 7.309 -9.639 1.00 74.94 108 CYS A N 1
ATOM 814 C CA . CYS A 1 108 ? -9.506 7.721 -10.110 1.00 74.94 108 CYS A CA 1
ATOM 815 C C . CYS A 1 108 ? -9.081 6.983 -11.387 1.00 74.94 108 CYS A C 1
ATOM 817 O O . CYS A 1 108 ? -8.535 7.613 -12.285 1.00 74.94 108 CYS A O 1
ATOM 819 N N . GLN A 1 109 ? -9.359 5.682 -11.500 1.00 68.44 109 GLN A N 1
ATOM 820 C CA . GLN A 1 109 ? -9.074 4.893 -12.705 1.00 68.44 109 GLN A CA 1
ATOM 821 C C . GLN A 1 109 ? -9.952 5.296 -13.897 1.00 68.44 109 GLN A C 1
ATOM 823 O O . GLN A 1 109 ? -9.455 5.380 -15.016 1.00 68.44 109 GLN A O 1
ATOM 828 N N . GLY A 1 110 ? -11.242 5.564 -13.664 1.00 65.62 110 GLY A N 1
ATOM 829 C CA . GLY A 1 110 ? -12.176 6.007 -14.702 1.00 65.62 110 GLY A CA 1
ATOM 830 C C . GLY A 1 110 ? -11.880 7.414 -15.232 1.00 65.62 110 GLY A C 1
ATOM 831 O O . GLY A 1 110 ? -12.116 7.685 -16.405 1.00 65.62 110 GLY A O 1
ATOM 832 N N . LEU A 1 111 ? -11.332 8.295 -14.388 1.00 70.06 111 LEU A N 1
ATOM 833 C CA . LEU A 1 111 ? -10.913 9.651 -14.766 1.00 70.06 111 LEU A CA 1
ATOM 834 C C . LEU A 1 111 ? -9.462 9.722 -15.278 1.00 70.06 111 LEU A C 1
ATOM 836 O O . LEU A 1 111 ? -9.131 10.628 -16.039 1.00 70.06 111 LEU A O 1
ATOM 840 N N . CYS A 1 112 ? -8.585 8.806 -14.855 1.00 68.56 112 CYS A N 1
ATOM 841 C CA . CYS A 1 112 ? -7.158 8.818 -15.174 1.00 68.56 112 CYS A CA 1
ATOM 842 C C . CYS A 1 112 ? -6.599 7.396 -15.368 1.00 68.56 112 CYS A C 1
ATOM 844 O O . CYS A 1 112 ? -6.004 6.795 -14.468 1.00 68.56 112 CYS A O 1
ATOM 846 N N . ALA A 1 113 ? -6.746 6.869 -16.584 1.00 65.06 113 ALA A N 1
ATOM 847 C CA . ALA A 1 113 ? -6.038 5.670 -17.016 1.00 65.06 113 ALA A CA 1
ATOM 848 C C . ALA A 1 113 ? -4.620 6.036 -17.492 1.00 65.06 113 ALA A C 1
ATOM 850 O O . ALA A 1 113 ? -4.450 6.773 -18.464 1.00 65.06 113 ALA A O 1
ATOM 851 N N . LEU A 1 114 ? -3.595 5.504 -16.823 1.00 69.81 114 LEU A N 1
ATOM 852 C CA . LEU A 1 114 ? -2.197 5.620 -17.249 1.00 69.81 114 LEU A CA 1
ATOM 853 C C . LEU A 1 114 ? -1.757 4.340 -17.970 1.00 69.81 114 LEU A C 1
ATOM 855 O O . LEU A 1 114 ? -2.172 3.241 -17.606 1.00 69.81 114 LEU A O 1
ATOM 859 N N . ALA A 1 115 ? -0.889 4.473 -18.974 1.00 71.06 115 ALA A N 1
ATOM 860 C CA . ALA A 1 115 ? -0.294 3.320 -19.644 1.00 71.06 115 ALA A CA 1
ATOM 861 C C . ALA A 1 115 ? 0.773 2.647 -18.749 1.00 71.06 115 ALA A C 1
ATOM 863 O O . ALA A 1 115 ? 1.528 3.361 -18.079 1.00 71.06 115 ALA A O 1
ATOM 864 N N . PRO A 1 116 ? 0.893 1.304 -18.756 1.00 73.94 116 PRO A N 1
ATOM 865 C CA . PRO A 1 116 ? 1.952 0.606 -18.032 1.00 73.94 116 PRO A CA 1
ATOM 866 C C . PRO A 1 116 ? 3.342 1.041 -18.513 1.00 73.94 116 PRO A C 1
ATOM 868 O O . PRO A 1 116 ? 3.590 1.064 -19.723 1.00 73.94 116 PRO A O 1
ATOM 871 N N . PRO A 1 117 ? 4.276 1.365 -17.600 1.00 76.75 117 PRO A N 1
ATOM 872 C CA . PRO A 1 117 ? 5.633 1.702 -17.993 1.00 76.75 117 PRO A CA 1
ATOM 873 C C . PRO A 1 117 ? 6.375 0.454 -18.521 1.00 76.75 117 PRO A C 1
ATOM 875 O O . PRO A 1 117 ? 6.126 -0.658 -18.046 1.00 76.75 117 PRO A O 1
ATOM 878 N N . PRO A 1 118 ? 7.313 0.602 -19.480 1.00 76.75 118 PRO A N 1
ATOM 879 C CA . PRO A 1 118 ? 8.099 -0.520 -19.994 1.00 76.75 118 PRO A CA 1
ATOM 880 C C . PRO A 1 118 ? 8.821 -1.280 -18.873 1.00 76.75 118 PRO A C 1
ATOM 882 O O . PRO A 1 118 ? 9.377 -0.660 -17.971 1.00 76.75 118 PRO A O 1
ATOM 885 N N . GLY A 1 119 ? 8.811 -2.615 -18.915 1.00 79.88 119 GLY A N 1
ATOM 886 C CA . GLY A 1 119 ? 9.442 -3.457 -17.887 1.00 79.88 119 GLY A CA 1
ATOM 887 C C . GLY A 1 119 ? 8.724 -3.502 -16.530 1.00 79.88 119 GLY A C 1
ATOM 888 O O . GLY A 1 119 ? 9.293 -4.023 -15.570 1.00 79.88 119 GLY A O 1
ATOM 889 N N . MET A 1 120 ? 7.492 -2.985 -16.427 1.00 84.12 120 MET A N 1
ATOM 890 C CA . MET A 1 120 ? 6.657 -3.153 -15.233 1.00 84.12 120 MET A CA 1
ATOM 891 C C . MET A 1 120 ? 6.430 -4.639 -14.920 1.00 84.12 120 MET A C 1
ATOM 893 O O . MET A 1 120 ? 5.920 -5.396 -15.748 1.00 84.12 120 MET A O 1
ATOM 897 N N . ILE A 1 121 ? 6.734 -5.038 -13.688 1.00 85.81 121 ILE A N 1
ATOM 898 C CA . ILE A 1 121 ? 6.580 -6.410 -13.207 1.00 85.81 121 ILE A CA 1
ATOM 899 C C . ILE A 1 121 ? 5.218 -6.538 -12.514 1.00 85.81 121 ILE A C 1
ATOM 901 O O . ILE A 1 121 ? 5.103 -6.334 -11.310 1.00 85.81 121 ILE A O 1
ATOM 905 N N . TRP A 1 122 ? 4.167 -6.861 -13.274 1.00 83.06 122 TRP A N 1
ATOM 906 C CA . TRP A 1 122 ? 2.811 -7.058 -12.727 1.00 83.06 122 TRP A CA 1
ATOM 907 C C . TRP A 1 122 ? 2.071 -8.244 -13.368 1.00 83.06 122 TRP A C 1
ATOM 909 O O . TRP A 1 122 ? 0.902 -8.164 -13.749 1.00 83.06 122 TRP A O 1
ATOM 919 N N . ARG A 1 123 ? 2.794 -9.353 -13.545 1.00 82.56 123 ARG A N 1
ATOM 920 C CA . ARG A 1 123 ? 2.311 -10.608 -14.146 1.00 82.56 123 ARG A CA 1
ATOM 921 C C . ARG A 1 123 ? 1.695 -11.544 -13.102 1.00 82.56 123 ARG A C 1
ATOM 923 O O . ARG A 1 123 ? 1.850 -11.327 -11.906 1.00 82.56 123 ARG A O 1
ATOM 930 N N . HIS A 1 124 ? 0.995 -12.583 -13.553 1.00 83.81 124 HIS A N 1
ATOM 931 C CA . HIS A 1 124 ? 0.499 -13.635 -12.664 1.00 83.81 124 HIS A CA 1
ATOM 932 C C . HIS A 1 124 ? 1.641 -14.605 -12.294 1.00 83.81 124 HIS A C 1
ATOM 934 O O . HIS A 1 124 ? 2.262 -15.146 -13.211 1.00 83.81 124 HIS A O 1
ATOM 940 N N . PRO A 1 125 ? 1.913 -14.852 -10.996 1.00 85.75 125 PRO A N 1
ATOM 941 C CA . PRO A 1 125 ? 3.026 -15.696 -10.549 1.00 85.75 125 PRO A CA 1
ATOM 942 C C . PRO A 1 125 ? 2.703 -17.203 -10.529 1.00 85.75 125 PRO A C 1
ATOM 944 O O . PRO A 1 125 ? 3.512 -17.999 -10.061 1.00 85.75 125 PRO A O 1
ATOM 947 N N . GLY A 1 126 ? 1.515 -17.615 -10.992 1.00 83.81 126 GLY A N 1
ATOM 948 C CA . GLY A 1 126 ? 1.037 -19.004 -10.907 1.00 83.81 126 GLY A CA 1
ATOM 949 C C . GLY A 1 126 ? 0.369 -19.365 -9.573 1.00 83.81 126 GLY A C 1
ATOM 950 O O . GLY A 1 126 ? 0.035 -20.526 -9.354 1.00 83.81 126 GLY A O 1
ATOM 951 N N . PHE A 1 127 ? 0.156 -18.383 -8.692 1.00 82.00 127 PHE A N 1
ATOM 952 C CA . PHE A 1 127 ? -0.534 -18.534 -7.410 1.00 82.00 127 PHE A CA 1
ATOM 953 C C . PHE A 1 127 ? -1.675 -17.501 -7.302 1.00 82.00 127 PHE A C 1
ATOM 955 O O . PHE A 1 127 ? -1.483 -16.354 -7.723 1.00 82.00 127 PHE A O 1
ATOM 962 N N . PRO A 1 128 ? -2.870 -17.872 -6.803 1.00 77.31 128 PRO A N 1
ATOM 963 C CA . PRO A 1 128 ? -4.008 -16.959 -6.692 1.00 77.31 128 PRO A CA 1
ATOM 964 C C . PRO A 1 128 ? -3.838 -15.939 -5.555 1.00 77.31 128 PRO A C 1
ATOM 966 O O . PRO A 1 128 ? -3.007 -16.096 -4.668 1.00 77.31 128 PRO A O 1
ATOM 969 N N . SER A 1 129 ? -4.665 -14.897 -5.574 1.00 76.94 129 SER A N 1
ATOM 970 C CA . SER A 1 129 ? -4.857 -13.953 -4.469 1.00 76.94 129 SER A CA 1
ATOM 971 C C . SER A 1 129 ? -6.351 -13.644 -4.348 1.00 76.94 129 SER A C 1
ATOM 973 O O . SER A 1 129 ? -7.084 -13.756 -5.333 1.00 76.94 129 SER A O 1
ATOM 975 N N . LEU A 1 130 ? -6.808 -13.305 -3.143 1.00 70.25 130 LEU A N 1
ATOM 976 C CA . LEU A 1 130 ? -8.207 -12.997 -2.847 1.00 70.25 130 LEU A CA 1
ATOM 977 C C . LEU A 1 130 ? -8.602 -11.591 -3.329 1.00 70.25 130 LEU A C 1
ATOM 979 O O . LEU A 1 130 ? -9.720 -11.398 -3.803 1.00 70.25 130 LEU A O 1
ATOM 983 N N . LEU A 1 131 ? -7.696 -10.617 -3.204 1.00 67.06 131 LEU A N 1
ATOM 984 C CA . LEU A 1 131 ? -7.942 -9.196 -3.469 1.00 67.06 131 LEU A CA 1
ATOM 985 C C . LEU A 1 131 ? -7.018 -8.603 -4.547 1.00 67.06 131 LEU A C 1
ATOM 987 O O . LEU A 1 131 ? -7.289 -7.503 -5.040 1.00 67.06 131 LEU A O 1
ATOM 991 N N . VAL A 1 132 ? -5.947 -9.303 -4.942 1.00 71.62 132 VAL A N 1
ATOM 992 C CA . VAL A 1 132 ? -5.015 -8.845 -5.984 1.00 71.62 132 VAL A CA 1
ATOM 993 C C . VAL A 1 132 ? -5.330 -9.456 -7.346 1.00 71.62 132 VAL A C 1
ATOM 995 O O . VAL A 1 132 ? -5.096 -10.633 -7.615 1.00 71.62 132 VAL A O 1
ATOM 998 N N . THR A 1 133 ? -5.773 -8.602 -8.268 1.00 68.75 133 THR A N 1
ATOM 999 C CA . THR A 1 133 ? -5.851 -8.927 -9.692 1.00 68.75 133 THR A CA 1
ATOM 1000 C C . THR A 1 133 ? -4.480 -8.741 -10.350 1.00 68.75 133 THR A C 1
ATOM 1002 O O . THR A 1 133 ? -4.042 -7.629 -10.656 1.00 68.75 133 THR A O 1
ATOM 1005 N N . TYR A 1 134 ? -3.776 -9.850 -10.574 1.00 64.38 134 TYR A N 1
ATOM 1006 C CA . TYR A 1 134 ? -2.559 -9.865 -11.390 1.00 64.38 134 TYR A CA 1
ATOM 1007 C C . TYR A 1 134 ? -2.868 -9.518 -12.859 1.00 64.38 134 TYR A C 1
ATOM 1009 O O . TYR A 1 134 ? -3.975 -9.741 -13.344 1.00 64.38 134 TYR A O 1
ATOM 1017 N N . GLY A 1 135 ? -1.895 -8.971 -13.594 1.00 57.62 135 GLY A N 1
ATOM 1018 C CA . GLY A 1 135 ? -2.037 -8.611 -15.014 1.00 57.62 135 GLY A CA 1
ATOM 1019 C C . GLY A 1 135 ? -2.828 -7.324 -15.299 1.00 57.62 135 GLY A C 1
ATOM 1020 O O . GLY A 1 135 ? -2.597 -6.688 -16.326 1.00 57.62 135 GLY A O 1
ATOM 1021 N N . THR A 1 136 ? -3.714 -6.877 -14.403 1.00 57.28 136 THR A N 1
ATOM 1022 C CA . THR A 1 136 ? -4.483 -5.633 -14.586 1.00 57.28 136 THR A CA 1
ATOM 1023 C C . THR A 1 136 ? -3.652 -4.403 -14.212 1.00 57.28 136 THR A C 1
ATOM 1025 O O . THR A 1 136 ? -3.588 -4.014 -13.048 1.00 57.28 136 THR A O 1
ATOM 1028 N N . ALA A 1 137 ? -3.040 -3.756 -15.202 1.00 56.69 137 ALA A N 1
ATOM 1029 C CA . ALA A 1 137 ? -2.162 -2.594 -15.020 1.00 56.69 137 ALA A CA 1
ATOM 1030 C C . ALA A 1 137 ? -2.887 -1.246 -14.778 1.00 56.69 137 ALA A C 1
ATOM 1032 O O . ALA A 1 137 ? -2.320 -0.184 -15.019 1.00 56.69 137 ALA A O 1
ATOM 1033 N N . THR A 1 138 ? -4.156 -1.256 -14.367 1.00 58.09 138 THR A N 1
ATOM 1034 C CA . THR A 1 138 ? -5.023 -0.064 -14.383 1.00 58.09 138 THR A CA 1
ATOM 1035 C C . THR A 1 138 ? -4.855 0.861 -13.177 1.00 58.09 138 THR A C 1
ATOM 1037 O O . THR A 1 138 ? -5.363 1.975 -13.193 1.00 58.09 138 THR A O 1
ATOM 1040 N N . ASP A 1 139 ? -4.183 0.444 -12.103 1.00 59.16 139 ASP A N 1
ATOM 1041 C CA . ASP A 1 139 ? -4.152 1.158 -10.814 1.00 59.16 139 ASP A CA 1
ATOM 1042 C C . ASP A 1 139 ? -2.867 1.980 -10.579 1.00 59.16 139 ASP A C 1
ATOM 1044 O O . ASP A 1 139 ? -2.429 2.202 -9.450 1.00 59.16 139 ASP A O 1
ATOM 1048 N N . LEU A 1 140 ? -2.252 2.451 -11.664 1.00 67.94 140 LEU A N 1
ATOM 1049 C CA . LEU A 1 140 ? -1.001 3.217 -11.643 1.00 67.94 140 LEU A CA 1
ATOM 1050 C C . LEU A 1 140 ? -1.152 4.613 -11.020 1.00 67.94 140 LEU A C 1
ATOM 1052 O O . LEU A 1 140 ? -0.221 5.078 -10.369 1.00 67.94 140 LEU A O 1
ATOM 1056 N N . PHE A 1 141 ? -2.316 5.254 -11.176 1.00 67.38 141 PHE A N 1
ATOM 1057 C CA . PHE A 1 141 ? -2.632 6.534 -10.526 1.00 67.38 141 PHE A CA 1
ATOM 1058 C C . PHE A 1 141 ? -3.018 6.363 -9.043 1.00 67.38 141 PHE A C 1
ATOM 1060 O O . PHE A 1 141 ? -2.735 7.235 -8.226 1.00 67.38 141 PHE A O 1
ATOM 1067 N N . PHE A 1 142 ? -3.642 5.236 -8.676 1.00 74.62 142 PHE A N 1
ATOM 1068 C CA . PHE A 1 142 ? -4.072 4.939 -7.304 1.00 74.62 142 PHE A CA 1
ATOM 1069 C C . PHE A 1 142 ? -3.803 3.466 -6.961 1.00 74.62 142 PHE A C 1
ATOM 1071 O O . PHE A 1 142 ? -4.594 2.580 -7.291 1.00 74.62 142 PHE A O 1
ATOM 1078 N N . SER A 1 143 ? -2.675 3.208 -6.293 1.00 85.00 143 SER A N 1
ATOM 1079 C CA . SER A 1 143 ? -2.236 1.862 -5.900 1.00 85.00 143 SER A CA 1
ATOM 1080 C C . SER A 1 143 ? -3.195 1.224 -4.893 1.00 85.00 143 SER A C 1
ATOM 1082 O O . SER A 1 143 ? -3.328 1.694 -3.761 1.00 85.00 143 SER A O 1
ATOM 1084 N N . GLY A 1 144 ? -3.823 0.109 -5.279 1.00 82.56 144 GLY A N 1
ATOM 1085 C CA . GLY A 1 144 ? -4.712 -0.646 -4.393 1.00 82.56 144 GLY A CA 1
ATOM 1086 C C . GLY A 1 144 ? -3.977 -1.272 -3.206 1.00 82.56 144 GLY A C 1
ATOM 1087 O O . GLY A 1 144 ? -4.488 -1.239 -2.090 1.00 82.56 144 GLY A O 1
ATOM 1088 N N . HIS A 1 145 ? -2.756 -1.774 -3.429 1.00 87.50 145 HIS A N 1
ATOM 1089 C CA . HIS A 1 145 ? -1.926 -2.369 -2.374 1.00 87.50 145 HIS A CA 1
ATOM 1090 C C . HIS A 1 145 ? -1.584 -1.330 -1.311 1.00 87.50 145 HIS A C 1
ATOM 1092 O O . HIS A 1 145 ? -1.888 -1.504 -0.139 1.00 87.50 145 HIS A O 1
ATOM 1098 N N . THR A 1 146 ? -1.021 -0.195 -1.732 1.00 90.00 146 THR A N 1
ATOM 1099 C CA . THR A 1 146 ? -0.584 0.864 -0.815 1.00 90.00 146 THR A CA 1
ATOM 1100 C C . THR A 1 146 ? -1.766 1.459 -0.042 1.00 90.00 146 THR A C 1
ATOM 1102 O O . THR A 1 146 ? -1.637 1.735 1.148 1.00 90.00 146 THR A O 1
ATOM 1105 N N . ALA A 1 147 ? -2.935 1.596 -0.678 1.00 89.75 147 ALA A N 1
ATOM 1106 C CA . ALA A 1 147 ? -4.157 2.052 -0.019 1.00 89.75 147 ALA A CA 1
ATOM 1107 C C . ALA A 1 147 ? -4.659 1.070 1.058 1.00 89.75 147 ALA A C 1
ATOM 1109 O O . ALA A 1 147 ? -4.913 1.488 2.190 1.00 89.75 147 ALA A O 1
ATOM 1110 N N . ILE A 1 148 ? -4.760 -0.228 0.739 1.00 91.06 148 ILE A N 1
ATOM 1111 C CA . ILE A 1 148 ? -5.175 -1.262 1.703 1.00 91.06 148 ILE A CA 1
ATOM 1112 C C . ILE A 1 148 ? -4.135 -1.408 2.820 1.00 91.06 148 ILE A C 1
ATOM 1114 O O . ILE A 1 148 ? -4.514 -1.520 3.982 1.00 91.06 148 ILE A O 1
ATOM 1118 N N . ALA A 1 149 ? -2.840 -1.333 2.506 1.00 94.12 149 ALA A N 1
ATOM 1119 C CA . ALA A 1 149 ? -1.766 -1.458 3.484 1.00 94.12 149 ALA A CA 1
ATOM 1120 C C . ALA A 1 149 ? -1.766 -0.314 4.509 1.00 94.12 149 ALA A C 1
ATOM 1122 O O . ALA A 1 149 ? -1.729 -0.565 5.712 1.00 94.12 149 ALA A O 1
ATOM 1123 N N . VAL A 1 150 ? -1.882 0.941 4.055 1.00 94.00 150 VAL A N 1
ATOM 1124 C CA . VAL A 1 150 ? -1.963 2.113 4.945 1.00 94.00 150 VAL A CA 1
ATOM 1125 C C . VAL A 1 150 ? -3.238 2.085 5.794 1.00 94.00 150 VAL A C 1
ATOM 1127 O O . VAL A 1 150 ? -3.183 2.359 6.992 1.00 94.00 150 VAL A O 1
ATOM 1130 N N . PHE A 1 151 ? -4.386 1.723 5.218 1.00 94.69 151 PHE A N 1
ATOM 1131 C CA . PHE A 1 151 ? -5.642 1.664 5.970 1.00 94.69 151 PHE A CA 1
ATOM 1132 C C . PHE A 1 151 ? -5.687 0.487 6.957 1.00 94.69 151 PHE A C 1
ATOM 1134 O O . PHE A 1 151 ? -6.048 0.673 8.119 1.00 94.69 151 PHE A O 1
ATOM 1141 N N . GLY A 1 152 ? -5.225 -0.694 6.542 1.00 93.12 152 GLY A N 1
ATOM 1142 C CA . GLY A 1 152 ? -5.042 -1.857 7.408 1.00 93.12 152 GLY A CA 1
ATOM 1143 C C . GLY A 1 152 ? -4.088 -1.571 8.568 1.00 93.12 152 GLY A C 1
ATOM 1144 O O . GLY A 1 152 ? -4.381 -1.951 9.698 1.00 93.12 152 GLY A O 1
ATOM 1145 N N . ALA A 1 153 ? -3.006 -0.819 8.335 1.00 93.06 153 ALA A N 1
ATOM 1146 C CA . ALA A 1 153 ? -2.099 -0.359 9.386 1.00 93.06 153 ALA A CA 1
ATOM 1147 C C . ALA A 1 153 ? -2.779 0.571 10.408 1.00 93.06 153 ALA A C 1
ATOM 1149 O O . ALA A 1 153 ? -2.555 0.426 11.611 1.00 93.06 153 ALA A O 1
ATOM 1150 N N . VAL A 1 154 ? -3.637 1.494 9.957 1.00 93.50 154 VAL A N 1
ATOM 1151 C CA . VAL A 1 154 ? -4.424 2.370 10.847 1.00 93.50 154 VAL A CA 1
ATOM 1152 C C . VAL A 1 154 ? -5.423 1.563 11.680 1.00 93.50 154 VAL A C 1
ATOM 1154 O O . VAL A 1 154 ? -5.565 1.817 12.876 1.00 93.50 154 VAL A O 1
ATOM 1157 N N . GLU A 1 155 ? -6.082 0.561 11.100 1.00 94.12 155 GLU A N 1
ATOM 1158 C CA . GLU A 1 155 ? -7.023 -0.285 11.841 1.00 94.12 155 GLU A CA 1
ATOM 1159 C C . GLU A 1 155 ? -6.315 -1.252 12.806 1.00 94.12 155 GLU A C 1
ATOM 1161 O O . GLU A 1 155 ? -6.758 -1.401 13.945 1.00 94.12 155 GLU A O 1
ATOM 1166 N N . LEU A 1 156 ? -5.157 -1.807 12.431 1.00 91.88 156 LEU A N 1
ATOM 1167 C CA . LEU A 1 156 ? -4.274 -2.573 13.322 1.00 91.88 156 LEU A CA 1
ATOM 1168 C C . LEU A 1 156 ? -3.803 -1.738 14.524 1.00 91.88 156 LEU A C 1
ATOM 1170 O O . LEU A 1 156 ? -3.911 -2.185 15.668 1.00 91.88 156 LEU A O 1
ATOM 1174 N N . ALA A 1 157 ? -3.349 -0.503 14.285 1.00 92.19 157 ALA A N 1
ATOM 1175 C CA . ALA A 1 157 ? -2.952 0.440 15.332 1.00 92.19 157 ALA A CA 1
ATOM 1176 C C . ALA A 1 157 ? -4.088 0.724 16.330 1.00 92.19 157 ALA A C 1
ATOM 1178 O O . ALA A 1 157 ? -3.851 0.887 17.527 1.00 92.19 157 ALA A O 1
ATOM 1179 N N . ARG A 1 158 ? -5.335 0.768 15.843 1.00 89.50 158 ARG A N 1
ATOM 1180 C CA . ARG A 1 158 ? -6.535 0.972 16.667 1.00 89.50 158 ARG A CA 1
ATOM 1181 C C . ARG A 1 158 ? -6.991 -0.292 17.399 1.00 89.50 158 ARG A C 1
ATOM 1183 O O . ARG A 1 158 ? -7.620 -0.158 18.444 1.00 89.50 158 ARG A O 1
ATOM 1190 N N . ALA A 1 159 ? -6.680 -1.479 16.880 1.00 88.19 159 ALA A N 1
ATOM 1191 C CA . ALA A 1 159 ? -7.045 -2.760 17.483 1.00 88.19 159 ALA A CA 1
ATOM 1192 C C . ALA A 1 159 ? -6.073 -3.218 18.588 1.00 88.19 159 ALA A C 1
ATOM 1194 O O . ALA A 1 159 ? -6.520 -3.750 19.600 1.00 88.19 159 ALA A O 1
ATOM 1195 N N . GLY A 1 160 ? -4.760 -3.009 18.416 1.00 85.50 160 GLY A N 1
ATOM 1196 C CA . GLY A 1 160 ? -3.725 -3.510 19.341 1.00 85.50 160 GLY A CA 1
ATOM 1197 C C . GLY A 1 160 ? -2.634 -2.506 19.722 1.00 85.50 160 GLY A C 1
ATOM 1198 O O . GLY A 1 160 ? -1.550 -2.903 20.150 1.00 85.50 160 GLY A O 1
ATOM 1199 N N . GLY A 1 161 ? -2.895 -1.206 19.571 1.00 86.25 161 GLY A N 1
ATOM 1200 C CA . GLY A 1 161 ? -2.027 -0.149 20.086 1.00 86.25 161 GLY A CA 1
ATOM 1201 C C . GLY A 1 161 ? -0.664 -0.039 19.380 1.00 86.25 161 GLY A C 1
ATOM 1202 O O . GLY A 1 161 ? -0.534 -0.401 18.207 1.00 86.25 161 GLY A O 1
ATOM 1203 N N . PRO A 1 162 ? 0.373 0.495 20.059 1.00 88.12 162 PRO A N 1
ATOM 1204 C CA . PRO A 1 162 ? 1.605 0.945 19.406 1.00 88.12 162 PRO A CA 1
ATOM 1205 C C . PRO A 1 162 ? 2.434 -0.184 18.777 1.00 88.12 162 PRO A C 1
ATOM 1207 O O . PRO A 1 162 ? 3.124 0.060 17.791 1.00 88.12 162 PRO A O 1
ATOM 1210 N N . TRP A 1 163 ? 2.345 -1.418 19.287 1.00 91.69 163 TRP A N 1
ATOM 1211 C CA . TRP A 1 163 ? 3.023 -2.568 18.676 1.00 91.69 163 TRP A CA 1
ATOM 1212 C C . TRP A 1 163 ? 2.427 -2.910 17.305 1.00 91.69 163 TRP A C 1
ATOM 1214 O O . TRP A 1 163 ? 3.152 -2.945 16.311 1.00 91.69 163 TRP A O 1
ATOM 1224 N N . LEU A 1 164 ? 1.100 -3.075 17.216 1.00 91.38 164 LEU A N 1
ATOM 1225 C CA . LEU A 1 164 ? 0.439 -3.328 15.931 1.00 91.38 164 LEU A CA 1
ATOM 1226 C C . LEU A 1 164 ? 0.493 -2.113 14.995 1.00 91.38 164 LEU A C 1
ATOM 1228 O O . LEU A 1 164 ? 0.521 -2.294 13.780 1.00 91.38 164 LEU A O 1
ATOM 1232 N N . ALA A 1 165 ? 0.594 -0.892 15.532 1.00 88.75 165 ALA A N 1
ATOM 1233 C CA . ALA A 1 165 ? 0.895 0.298 14.738 1.00 88.75 165 ALA A CA 1
ATOM 1234 C C . ALA A 1 165 ? 2.281 0.214 14.073 1.00 88.75 165 ALA A C 1
ATOM 1236 O O . ALA A 1 165 ? 2.408 0.524 12.891 1.00 88.75 165 ALA A O 1
ATOM 1237 N N . GLY A 1 166 ? 3.303 -0.249 14.803 1.00 91.31 166 GLY A N 1
ATOM 1238 C CA . GLY A 1 166 ? 4.645 -0.486 14.265 1.00 91.31 166 GLY A CA 1
ATOM 1239 C C . GLY A 1 166 ? 4.663 -1.572 13.186 1.00 91.31 166 GLY A C 1
ATOM 1240 O O . GLY A 1 166 ? 5.189 -1.345 12.099 1.00 91.31 166 GLY A O 1
ATOM 1241 N N . VAL A 1 167 ? 4.023 -2.719 13.445 1.00 93.06 167 VAL A N 1
ATOM 1242 C CA . VAL A 1 167 ? 3.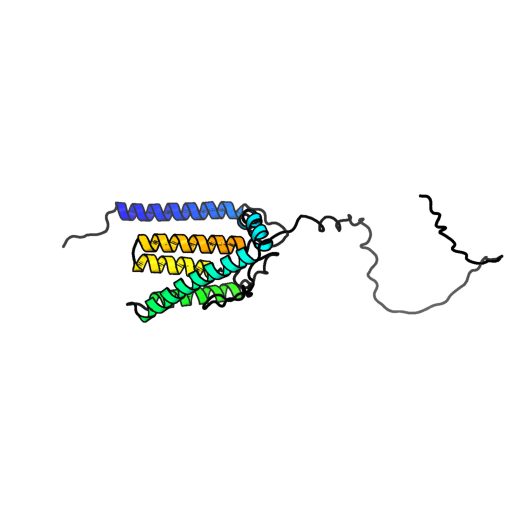885 -3.811 12.460 1.00 93.06 167 VAL A CA 1
ATOM 1243 C C . VAL A 1 167 ? 3.148 -3.331 11.204 1.00 93.06 167 VAL A C 1
ATOM 1245 O O . VAL A 1 167 ? 3.632 -3.529 10.092 1.00 93.06 167 VAL A O 1
ATOM 1248 N N . GLY A 1 168 ? 2.017 -2.638 11.369 1.00 92.12 168 GLY A N 1
ATOM 1249 C CA . GLY A 1 168 ? 1.253 -2.072 10.259 1.00 92.12 168 GLY A CA 1
ATOM 1250 C C . GLY A 1 168 ? 2.056 -1.056 9.444 1.00 92.12 168 GLY A C 1
ATOM 1251 O O . GLY A 1 168 ? 2.040 -1.110 8.216 1.00 92.12 168 GLY A O 1
ATOM 1252 N N . ALA A 1 169 ? 2.805 -0.165 10.100 1.00 92.00 169 ALA A N 1
ATOM 1253 C CA . ALA A 1 169 ? 3.665 0.803 9.422 1.00 92.00 169 ALA A CA 1
ATOM 1254 C C . ALA A 1 169 ? 4.780 0.123 8.608 1.00 92.00 169 ALA A C 1
ATOM 1256 O O . ALA A 1 169 ? 5.042 0.538 7.480 1.00 92.00 169 ALA A O 1
ATOM 1257 N N . LEU A 1 170 ? 5.398 -0.943 9.132 1.00 94.38 170 LEU A N 1
ATOM 1258 C CA . LEU A 1 170 ? 6.397 -1.727 8.397 1.00 94.38 170 LEU A CA 1
ATOM 1259 C C . LEU A 1 170 ? 5.798 -2.396 7.151 1.00 94.38 170 LEU A C 1
ATOM 1261 O O . LEU A 1 170 ? 6.403 -2.317 6.083 1.00 94.38 170 LEU A O 1
ATOM 1265 N N . VAL A 1 171 ? 4.596 -2.980 7.252 1.00 93.50 171 VAL A N 1
ATOM 1266 C CA . VAL A 1 171 ? 3.888 -3.542 6.087 1.00 93.50 171 VAL A CA 1
ATOM 1267 C C . VAL A 1 171 ? 3.547 -2.444 5.077 1.00 93.50 171 VAL A C 1
ATOM 1269 O O . VAL A 1 171 ? 3.877 -2.579 3.905 1.00 93.50 171 VAL A O 1
ATOM 1272 N N . ALA A 1 172 ? 2.978 -1.315 5.507 1.00 92.31 172 ALA A N 1
ATOM 1273 C CA . ALA A 1 172 ? 2.628 -0.208 4.613 1.00 92.31 172 ALA A CA 1
ATOM 1274 C C . ALA A 1 172 ? 3.841 0.385 3.869 1.00 92.31 172 ALA A C 1
ATOM 1276 O O . ALA A 1 172 ? 3.735 0.718 2.687 1.00 92.31 172 ALA A O 1
ATOM 1277 N N . LEU A 1 173 ? 5.000 0.477 4.529 1.00 93.19 173 LEU A N 1
ATOM 1278 C CA . LEU A 1 173 ? 6.256 0.909 3.908 1.00 93.19 173 LEU A CA 1
ATOM 1279 C C . LEU A 1 173 ? 6.829 -0.152 2.954 1.00 93.19 173 LEU A C 1
ATOM 1281 O O . LEU A 1 173 ? 7.297 0.206 1.873 1.00 93.19 173 LEU A O 1
ATOM 1285 N N . GLY A 1 174 ? 6.759 -1.438 3.312 1.00 92.88 174 GLY A N 1
ATOM 1286 C CA . GLY A 1 174 ? 7.184 -2.552 2.457 1.00 92.88 174 GLY A CA 1
ATOM 1287 C C . GLY A 1 174 ? 6.339 -2.685 1.186 1.00 92.88 174 GLY A C 1
ATOM 1288 O O . GLY A 1 174 ? 6.886 -2.833 0.092 1.00 92.88 174 GLY A O 1
ATOM 1289 N N . GLU A 1 175 ? 5.020 -2.539 1.310 1.00 93.56 175 GLU A N 1
ATOM 1290 C CA . GLU A 1 175 ? 4.072 -2.499 0.192 1.00 93.56 175 GLU A CA 1
ATOM 1291 C C . GLU A 1 175 ? 4.315 -1.285 -0.707 1.00 93.56 175 GLU A C 1
ATOM 1293 O O . GLU A 1 175 ? 4.408 -1.427 -1.924 1.00 93.56 175 GLU A O 1
ATOM 1298 N N . ALA A 1 176 ? 4.494 -0.089 -0.132 1.00 89.81 176 ALA A N 1
ATOM 1299 C CA . ALA A 1 176 ? 4.839 1.105 -0.901 1.00 89.81 176 ALA A CA 1
ATOM 1300 C C . ALA A 1 176 ? 6.150 0.916 -1.685 1.00 89.81 176 ALA A C 1
ATOM 1302 O O . ALA A 1 176 ? 6.176 1.133 -2.897 1.00 89.81 176 ALA A O 1
ATOM 1303 N N . ALA A 1 177 ? 7.218 0.460 -1.022 1.00 90.12 177 ALA A N 1
ATOM 1304 C CA . ALA A 1 177 ? 8.513 0.215 -1.654 1.00 90.12 177 ALA A CA 1
ATOM 1305 C C . ALA A 1 177 ? 8.425 -0.846 -2.763 1.00 90.12 177 ALA A C 1
ATOM 1307 O O . ALA A 1 177 ? 8.962 -0.640 -3.851 1.00 90.12 177 ALA A O 1
ATOM 1308 N N . THR A 1 178 ? 7.702 -1.944 -2.530 1.00 89.50 178 THR A N 1
ATOM 1309 C CA . THR A 1 178 ? 7.512 -3.014 -3.520 1.00 89.50 178 THR A CA 1
ATOM 1310 C C . THR A 1 17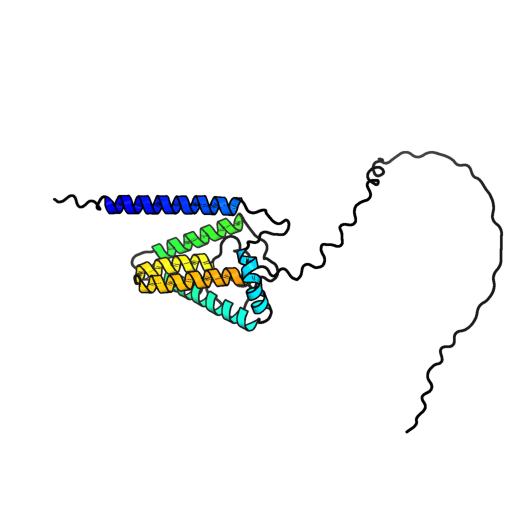8 ? 6.725 -2.522 -4.732 1.00 89.50 178 THR A C 1
ATOM 1312 O O . THR A 1 178 ? 7.156 -2.725 -5.866 1.00 89.50 178 THR A O 1
ATOM 1315 N N . VAL A 1 179 ? 5.627 -1.792 -4.516 1.00 88.38 179 VAL A N 1
ATOM 1316 C CA . VAL A 1 179 ? 4.837 -1.147 -5.576 1.00 88.38 179 VAL A CA 1
ATOM 1317 C C . VAL A 1 179 ? 5.702 -0.208 -6.420 1.00 88.38 179 VAL A C 1
ATOM 1319 O O . VAL A 1 179 ? 5.651 -0.283 -7.646 1.00 88.38 179 VAL A O 1
ATOM 1322 N N . ILE A 1 180 ? 6.527 0.634 -5.790 1.00 87.62 180 ILE A N 1
ATOM 1323 C CA . ILE A 1 180 ? 7.458 1.546 -6.475 1.00 87.62 180 ILE A CA 1
ATOM 1324 C C . ILE A 1 180 ? 8.468 0.757 -7.319 1.00 87.62 180 ILE A C 1
ATOM 1326 O O . ILE A 1 180 ? 8.652 1.054 -8.497 1.00 87.62 180 ILE A O 1
ATOM 1330 N N . VAL A 1 181 ? 9.102 -0.271 -6.750 1.00 87.31 181 VAL A N 1
ATOM 1331 C CA . VAL A 1 181 ? 10.117 -1.081 -7.441 1.00 87.31 181 VAL A CA 1
ATOM 1332 C C . VAL A 1 181 ? 9.509 -1.832 -8.627 1.00 87.31 181 VAL A C 1
ATOM 1334 O O . VAL A 1 181 ? 9.995 -1.696 -9.751 1.00 87.31 181 VAL A O 1
ATOM 1337 N N . LEU A 1 182 ? 8.412 -2.565 -8.431 1.00 87.12 182 LEU A N 1
ATOM 1338 C CA . LEU A 1 182 ? 7.761 -3.346 -9.489 1.00 87.12 182 LEU A CA 1
ATOM 1339 C C . LEU A 1 182 ? 7.195 -2.459 -10.617 1.00 87.12 182 LEU A C 1
ATOM 1341 O O . LEU A 1 182 ? 7.137 -2.898 -11.767 1.00 87.12 182 LEU A O 1
ATOM 1345 N N . ARG A 1 183 ? 6.834 -1.200 -10.317 1.00 83.69 183 ARG A N 1
ATOM 1346 C CA . ARG A 1 183 ? 6.343 -0.202 -11.291 1.00 83.69 183 ARG A CA 1
ATOM 1347 C C . ARG A 1 183 ? 7.415 0.732 -11.845 1.00 83.69 183 ARG A C 1
ATOM 1349 O O . ARG A 1 183 ? 7.121 1.510 -12.755 1.00 83.69 183 ARG A O 1
ATOM 1356 N N . SER A 1 184 ? 8.647 0.671 -11.345 1.00 77.38 184 SER A N 1
ATOM 1357 C CA . SER A 1 184 ? 9.733 1.495 -11.867 1.00 77.38 184 SER A CA 1
ATOM 1358 C C . SER A 1 184 ? 10.102 1.063 -13.288 1.00 77.38 184 SER A C 1
ATOM 1360 O O . SER A 1 184 ? 10.626 -0.020 -13.527 1.00 77.38 184 SER A O 1
ATOM 1362 N N . GLY A 1 185 ? 9.750 1.908 -14.258 1.00 64.19 185 GLY A N 1
ATOM 1363 C CA . GLY A 1 185 ? 9.860 1.579 -15.675 1.00 64.19 185 GLY A CA 1
ATOM 1364 C C . GLY A 1 185 ? 11.305 1.389 -16.118 1.00 64.19 185 GLY A C 1
ATOM 1365 O O . GLY A 1 185 ? 12.081 2.350 -16.132 1.00 64.19 185 GLY A O 1
ATOM 1366 N N . TRP A 1 186 ? 11.650 0.178 -16.549 1.00 54.28 186 TRP A N 1
ATOM 1367 C CA . TRP A 1 186 ? 12.942 -0.113 -17.147 1.00 54.28 186 TRP A CA 1
ATOM 1368 C C . TRP A 1 186 ? 13.045 0.529 -18.537 1.00 54.28 186 TRP A C 1
ATOM 1370 O O . TRP A 1 186 ? 12.694 -0.055 -19.565 1.00 54.28 186 TRP A O 1
ATOM 1380 N N . ARG A 1 187 ? 13.571 1.759 -18.578 1.00 56.88 187 ARG A N 1
ATOM 1381 C CA . ARG A 1 187 ? 14.142 2.313 -19.809 1.00 56.88 187 ARG A CA 1
ATOM 1382 C C . ARG A 1 187 ? 15.406 1.513 -20.126 1.00 56.88 187 ARG A C 1
ATOM 1384 O O . ARG A 1 187 ? 16.410 1.666 -19.435 1.00 56.88 187 ARG A O 1
ATOM 1391 N N . GLY A 1 188 ? 15.355 0.704 -21.184 1.00 42.66 188 GLY A N 1
ATOM 1392 C CA . GLY A 1 188 ? 16.552 0.123 -21.794 1.00 42.66 188 GLY A CA 1
ATOM 1393 C C . GLY A 1 188 ? 17.592 1.197 -22.166 1.00 42.66 188 GLY A C 1
ATOM 1394 O O . GLY A 1 188 ? 17.284 2.394 -22.134 1.00 42.66 188 GLY A O 1
ATOM 1395 N N . PRO A 1 189 ? 18.832 0.800 -22.513 1.00 40.75 189 PRO A N 1
ATOM 1396 C CA . PRO A 1 189 ? 19.905 1.747 -22.814 1.00 40.75 189 PRO A CA 1
ATOM 1397 C C . PRO A 1 189 ? 19.479 2.771 -23.887 1.00 40.75 189 PRO A C 1
ATOM 1399 O O . PRO A 1 189 ? 18.701 2.426 -24.778 1.00 40.75 189 PRO A O 1
ATOM 1402 N N . PRO A 1 190 ? 19.969 4.028 -23.824 1.00 45.19 190 PRO A N 1
ATOM 1403 C CA . PRO A 1 190 ? 19.513 5.130 -24.675 1.00 45.19 190 PRO A CA 1
ATOM 1404 C C . PRO A 1 190 ? 20.019 5.001 -26.123 1.00 45.19 190 PRO A C 1
ATOM 1406 O O . PRO A 1 190 ? 20.874 5.749 -26.596 1.00 45.19 190 PRO A O 1
ATOM 1409 N N . THR A 1 191 ? 19.457 4.038 -26.845 1.00 51.78 191 THR A N 1
ATOM 1410 C CA . THR A 1 191 ? 19.741 3.710 -28.242 1.00 51.78 191 THR A CA 1
ATOM 1411 C C . THR A 1 191 ? 18.456 3.767 -29.070 1.00 51.78 191 THR A C 1
ATOM 1413 O O . THR A 1 191 ? 17.393 3.398 -28.588 1.00 51.78 191 THR A O 1
ATOM 1416 N N . ALA A 1 192 ? 18.570 4.203 -30.331 1.00 42.44 192 ALA A N 1
ATOM 1417 C CA . ALA A 1 192 ? 17.491 4.240 -31.333 1.00 42.44 192 ALA A CA 1
ATOM 1418 C C . ALA A 1 192 ? 16.369 5.306 -31.200 1.00 42.44 192 ALA A C 1
ATOM 1420 O O . ALA A 1 192 ? 15.292 5.120 -31.752 1.00 42.44 192 ALA A O 1
ATOM 1421 N N . SER A 1 193 ? 16.640 6.485 -30.619 1.00 38.75 193 SER A N 1
ATOM 1422 C CA . SER A 1 193 ? 15.865 7.714 -30.936 1.00 38.75 193 SER A CA 1
ATOM 1423 C C . SER A 1 193 ? 16.705 8.873 -31.498 1.00 38.75 193 SER A C 1
ATOM 1425 O O . SER A 1 193 ? 16.175 9.775 -32.139 1.00 38.75 193 SER A O 1
ATOM 1427 N N . ARG A 1 194 ? 18.039 8.834 -31.365 1.00 43.50 194 ARG A N 1
ATOM 1428 C CA . ARG A 1 194 ? 18.955 9.877 -31.874 1.00 43.50 194 ARG A CA 1
ATOM 1429 C C . ARG A 1 194 ? 19.448 9.624 -33.310 1.00 43.50 194 ARG A C 1
ATOM 1431 O O . ARG A 1 194 ? 20.623 9.833 -33.599 1.00 43.50 194 ARG A O 1
ATOM 1438 N N . ARG A 1 195 ? 18.582 9.115 -34.201 1.00 40.09 195 ARG A N 1
ATOM 1439 C CA . ARG A 1 195 ? 18.945 8.839 -35.611 1.00 40.09 195 ARG A CA 1
ATOM 1440 C C . ARG A 1 195 ? 17.811 8.989 -36.645 1.00 40.09 195 ARG A C 1
ATOM 1442 O O . ARG A 1 195 ? 17.875 8.380 -37.704 1.00 40.09 195 ARG A O 1
ATOM 1449 N N . SER A 1 196 ? 16.819 9.835 -36.363 1.00 41.28 196 SER A N 1
ATOM 1450 C CA . SER A 1 196 ? 15.788 10.283 -37.324 1.00 41.28 196 SER A CA 1
ATOM 1451 C C . SER A 1 196 ? 15.594 11.810 -37.335 1.00 41.28 196 SER A C 1
ATOM 1453 O O . SER A 1 196 ? 14.604 12.315 -37.850 1.00 41.28 196 SER A O 1
ATOM 1455 N N . ALA A 1 197 ? 16.565 12.555 -36.795 1.00 38.75 197 ALA A N 1
ATOM 1456 C CA . ALA A 1 197 ? 16.638 14.014 -36.860 1.00 38.75 197 ALA A CA 1
ATOM 1457 C C . ALA A 1 197 ? 17.756 14.456 -37.821 1.00 38.75 197 ALA A C 1
ATOM 1459 O O . ALA A 1 197 ? 18.688 15.166 -37.443 1.00 38.75 197 ALA A O 1
ATOM 1460 N N . THR A 1 198 ? 17.681 14.006 -39.076 1.00 40.22 198 THR A N 1
ATOM 1461 C CA . THR A 1 198 ? 18.302 14.744 -40.184 1.00 40.22 198 THR A CA 1
ATOM 1462 C C . THR A 1 198 ? 17.662 16.132 -40.236 1.00 40.22 198 THR A C 1
ATOM 1464 O O . THR A 1 198 ? 16.430 16.196 -40.247 1.00 40.22 198 THR A O 1
ATOM 1467 N N . PRO A 1 199 ? 18.426 17.238 -40.277 1.00 40.62 199 PRO A N 1
ATOM 1468 C CA . PRO A 1 199 ? 17.836 18.553 -40.490 1.00 40.62 199 PRO A CA 1
ATOM 1469 C C . PRO A 1 199 ? 17.067 18.553 -41.815 1.00 40.62 199 PRO A C 1
ATOM 1471 O O . PRO A 1 199 ? 17.642 18.234 -42.856 1.00 40.62 199 PRO A O 1
ATOM 1474 N N . HIS A 1 200 ? 15.778 18.897 -41.790 1.00 40.00 200 HIS A N 1
ATOM 1475 C CA . HIS A 1 200 ? 15.055 19.167 -43.028 1.00 40.00 200 HIS A CA 1
ATOM 1476 C C . HIS A 1 200 ? 15.677 20.397 -43.690 1.00 40.00 200 HIS A C 1
ATOM 1478 O O . HIS A 1 200 ? 15.653 21.488 -43.119 1.00 40.00 200 HIS A O 1
ATOM 1484 N N . SER A 1 201 ? 16.211 20.225 -44.899 1.00 37.72 201 SER A N 1
ATOM 1485 C CA . SER A 1 201 ? 16.638 21.342 -45.739 1.00 37.72 201 SER A CA 1
ATOM 1486 C C . SER A 1 201 ? 15.455 22.299 -45.952 1.00 37.72 201 SER A C 1
ATOM 1488 O O . SER A 1 201 ? 14.399 21.850 -46.411 1.00 37.72 201 SER A O 1
ATOM 1490 N N . PRO A 1 202 ? 15.581 23.601 -45.638 1.00 41.88 202 PRO A N 1
ATOM 1491 C CA . PRO A 1 202 ? 14.479 24.544 -45.785 1.00 41.88 202 PRO A CA 1
ATOM 1492 C C . PRO A 1 202 ? 14.241 24.851 -47.272 1.00 41.88 202 PRO A C 1
ATOM 1494 O O . PRO A 1 202 ? 14.906 25.709 -47.844 1.00 41.88 202 PRO A O 1
ATOM 1497 N N . GLY A 1 203 ? 13.308 24.133 -47.913 1.00 41.16 203 GLY A N 1
ATOM 1498 C CA . GLY A 1 203 ? 13.021 24.350 -49.340 1.00 41.16 203 GLY A CA 1
ATOM 1499 C C . GLY A 1 203 ? 11.846 23.600 -49.986 1.00 41.16 203 GLY A C 1
ATOM 1500 O O . GLY A 1 203 ? 11.550 23.879 -51.141 1.00 41.16 203 GLY A O 1
ATOM 1501 N N . SER A 1 204 ? 11.159 22.673 -49.306 1.00 36.12 204 SER A N 1
ATOM 1502 C CA . SER A 1 204 ? 10.167 21.778 -49.946 1.00 36.12 204 SER A CA 1
ATOM 1503 C C . SER A 1 204 ? 8.684 22.141 -49.742 1.00 36.12 204 SER A C 1
ATOM 1505 O O . SER A 1 204 ? 7.818 21.349 -50.092 1.00 36.12 204 SER A O 1
ATOM 1507 N N . TRP A 1 205 ? 8.359 23.309 -49.181 1.00 34.72 205 TRP A N 1
ATOM 1508 C CA . TRP A 1 205 ? 6.985 23.680 -48.780 1.00 34.72 205 TRP A CA 1
ATOM 1509 C C . TRP A 1 205 ? 6.135 24.361 -49.877 1.00 34.72 205 TRP A C 1
ATOM 1511 O O . TRP A 1 205 ? 5.162 25.037 -49.560 1.00 34.72 205 TRP A O 1
ATOM 1521 N N . ALA A 1 206 ? 6.497 24.238 -51.160 1.00 40.97 206 ALA A N 1
ATOM 1522 C CA . ALA A 1 206 ? 5.955 25.095 -52.225 1.00 40.97 206 ALA A CA 1
ATOM 1523 C C . ALA A 1 206 ? 5.616 24.365 -53.547 1.00 40.97 206 ALA A C 1
ATOM 1525 O O . ALA A 1 206 ? 5.966 24.859 -54.619 1.00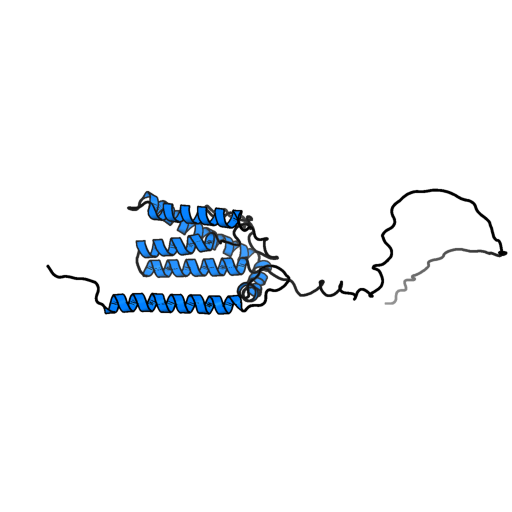 40.97 206 ALA A O 1
ATOM 1526 N N . ALA A 1 207 ? 4.958 23.193 -53.497 1.00 41.47 207 ALA A N 1
ATOM 1527 C CA . ALA A 1 207 ? 4.589 22.454 -54.721 1.00 41.47 207 ALA A CA 1
ATOM 1528 C C . ALA A 1 207 ? 3.360 21.503 -54.658 1.00 41.47 207 ALA A C 1
ATOM 1530 O O . ALA A 1 207 ? 3.241 20.670 -55.548 1.00 41.47 207 ALA A O 1
ATOM 1531 N N . GLU A 1 208 ? 2.438 21.604 -53.686 1.00 41.56 208 GLU A N 1
ATOM 1532 C CA . GLU A 1 208 ? 1.356 20.595 -53.505 1.00 41.56 208 GLU A CA 1
ATOM 1533 C C . GLU A 1 208 ? -0.075 21.180 -53.371 1.00 41.56 208 GLU A C 1
ATOM 1535 O O . GLU A 1 208 ? -0.908 20.650 -52.645 1.00 41.56 208 GLU A O 1
ATOM 1540 N N . GLU A 1 209 ? -0.405 22.261 -54.091 1.00 39.31 209 GLU A N 1
ATOM 1541 C CA . GLU A 1 209 ? -1.811 22.665 -54.302 1.00 39.31 209 GLU A CA 1
ATOM 1542 C C . GLU A 1 209 ? -2.090 23.056 -55.764 1.00 39.31 209 GLU A C 1
ATOM 1544 O O . GLU A 1 209 ? -1.744 24.149 -56.218 1.00 39.31 209 GLU A O 1
ATOM 1549 N N . ARG A 1 210 ? -2.779 22.174 -56.506 1.00 40.56 210 ARG A N 1
ATOM 1550 C CA . ARG A 1 210 ? -3.561 22.525 -57.708 1.00 40.56 210 ARG A CA 1
ATOM 1551 C C . ARG A 1 210 ? -4.819 21.646 -57.814 1.00 40.56 210 ARG A C 1
ATOM 1553 O O . ARG A 1 210 ? -4.680 20.425 -57.871 1.00 40.56 210 ARG A O 1
ATOM 1560 N N . PRO A 1 211 ? -6.033 22.225 -57.884 1.00 41.97 211 PRO A N 1
ATOM 1561 C CA . PRO A 1 211 ? -7.272 21.460 -58.029 1.00 41.97 211 PRO A CA 1
ATOM 1562 C C . PRO A 1 211 ? -7.467 20.919 -59.464 1.00 41.97 211 PRO A C 1
ATOM 1564 O O . PRO A 1 211 ? -6.871 21.440 -60.413 1.00 41.97 211 PRO A O 1
ATOM 1567 N N . PRO A 1 212 ? -8.307 19.884 -59.655 1.00 49.53 212 PRO A N 1
ATOM 1568 C CA . PRO A 1 212 ? -8.446 19.203 -60.939 1.00 49.53 212 PRO A CA 1
ATOM 1569 C C . PRO A 1 212 ? -9.408 19.898 -61.920 1.00 49.53 212 PRO A C 1
ATOM 1571 O O . PRO A 1 212 ? -10.514 20.287 -61.556 1.00 49.53 212 PRO A O 1
ATOM 1574 N N . GLY A 1 213 ? -9.039 19.897 -63.209 1.00 41.56 213 GLY A N 1
ATOM 1575 C CA . GLY A 1 213 ? -10.009 19.841 -64.314 1.00 41.56 213 GLY A CA 1
ATOM 1576 C C . GLY A 1 213 ? -10.060 21.014 -65.303 1.00 41.56 213 GLY A C 1
ATOM 1577 O O . GLY A 1 213 ? -10.853 21.935 -65.134 1.00 41.56 213 GLY A O 1
ATOM 1578 N N . ARG A 1 214 ? -9.352 20.878 -66.437 1.00 35.78 214 ARG A N 1
ATOM 1579 C CA . ARG A 1 214 ? -9.886 21.104 -67.805 1.00 35.78 214 ARG A CA 1
ATOM 1580 C C . ARG A 1 214 ? -8.908 20.566 -68.878 1.00 35.78 214 ARG A C 1
ATOM 1582 O O . ARG A 1 214 ? -7.702 20.697 -68.685 1.00 35.78 214 ARG A O 1
ATOM 1589 N N . PRO A 1 215 ? -9.388 19.944 -69.976 1.00 58.84 215 PRO A N 1
ATOM 1590 C CA . PRO A 1 215 ? -8.555 19.460 -71.088 1.00 58.84 215 PRO A CA 1
ATOM 1591 C C . PRO A 1 215 ? -8.401 20.502 -72.223 1.00 58.84 215 PRO A C 1
ATOM 1593 O O . PRO A 1 215 ? -9.021 21.560 -72.148 1.00 58.84 215 PRO A O 1
ATOM 1596 N N . LEU A 1 216 ? -7.674 20.120 -73.297 1.00 37.97 216 LEU A N 1
ATOM 1597 C CA . LEU A 1 216 ? -7.269 20.878 -74.518 1.00 37.97 216 LEU A CA 1
ATOM 1598 C C . LEU A 1 216 ? -5.898 21.594 -74.389 1.00 37.97 216 LEU A C 1
ATOM 1600 O O . LEU A 1 216 ? -5.616 22.173 -73.350 1.00 37.97 216 LEU A O 1
ATOM 1604 N N . ALA A 1 217 ? -4.994 21.598 -75.388 1.00 35.88 217 ALA A N 1
ATOM 1605 C CA . ALA A 1 217 ? -4.962 20.892 -76.685 1.00 35.88 217 ALA A CA 1
ATOM 1606 C C . ALA A 1 217 ? -3.520 20.708 -77.250 1.00 35.88 217 ALA A C 1
ATOM 1608 O O . ALA A 1 217 ? -2.566 21.310 -76.776 1.00 35.88 217 ALA A O 1
ATOM 1609 N N . SER A 1 218 ? -3.403 19.867 -78.291 1.00 36.50 218 SER A N 1
ATOM 1610 C CA . SER A 1 218 ? -2.409 19.880 -79.397 1.00 36.50 218 SER A CA 1
ATOM 1611 C C . SER A 1 218 ? -0.931 20.300 -79.173 1.00 36.50 218 SER A C 1
ATOM 1613 O O . SER A 1 218 ? -0.606 21.480 -79.158 1.00 36.50 218 SER A O 1
ATOM 1615 N N . ARG A 1 219 ? -0.035 19.293 -79.224 1.00 39.81 219 ARG A N 1
ATOM 1616 C CA . ARG A 1 219 ? 1.145 19.131 -80.135 1.00 39.81 219 ARG A CA 1
ATOM 1617 C C . ARG A 1 219 ? 1.763 20.384 -80.812 1.00 39.81 219 ARG A C 1
ATOM 1619 O O . ARG A 1 219 ? 1.033 21.132 -81.453 1.00 39.81 219 ARG A O 1
ATOM 1626 N N . PRO A 1 220 ? 3.114 20.456 -80.925 1.00 46.59 220 PRO A N 1
ATOM 1627 C CA . PRO A 1 220 ? 3.811 19.649 -81.953 1.00 46.59 220 PRO A CA 1
ATOM 1628 C C . PRO A 1 220 ? 5.140 18.974 -81.525 1.00 46.59 220 PRO A C 1
ATOM 1630 O O . PRO A 1 220 ? 5.483 18.917 -80.350 1.00 46.59 220 PRO A O 1
ATOM 1633 N N . ARG A 1 221 ? 5.836 18.355 -82.499 1.00 45.81 221 ARG A N 1
ATOM 1634 C CA . ARG A 1 221 ? 7.055 17.527 -82.346 1.00 45.81 221 ARG A CA 1
ATOM 1635 C C . ARG A 1 221 ? 8.349 18.272 -82.711 1.00 45.81 221 ARG A C 1
ATOM 1637 O O . ARG A 1 221 ? 8.391 18.939 -83.739 1.00 45.81 221 ARG A O 1
ATOM 1644 N N . SER A 1 222 ? 9.433 17.889 -82.044 1.00 37.88 222 SER A N 1
ATOM 1645 C CA . SER A 1 222 ? 10.823 17.825 -82.539 1.00 37.88 222 SER A CA 1
ATOM 1646 C C . SER A 1 222 ? 11.453 16.566 -81.869 1.00 37.88 222 SER A C 1
ATOM 1648 O O . SER A 1 222 ? 11.071 16.259 -80.745 1.00 37.88 222 SER A O 1
ATOM 1650 N N . ARG A 1 223 ? 12.209 15.617 -82.468 1.00 39.03 223 ARG A N 1
ATOM 1651 C CA . ARG A 1 223 ? 13.271 15.596 -83.512 1.00 39.03 223 ARG A CA 1
ATOM 1652 C C . ARG A 1 223 ? 14.455 16.498 -83.120 1.00 39.03 223 ARG A C 1
ATOM 1654 O O . ARG A 1 223 ? 14.224 17.667 -82.878 1.00 39.03 223 ARG A O 1
ATOM 1661 N N . THR A 1 224 ? 15.722 16.073 -83.042 1.00 38.97 224 THR A N 1
ATOM 1662 C CA . THR A 1 224 ? 16.454 14.833 -83.446 1.00 38.97 224 THR A CA 1
ATOM 1663 C C . THR A 1 224 ? 17.716 14.742 -82.521 1.00 38.97 224 THR A C 1
ATOM 1665 O O . THR A 1 224 ? 17.935 15.694 -81.781 1.00 38.97 224 THR A O 1
ATOM 1668 N N . ILE A 1 225 ? 18.587 13.721 -82.417 1.00 37.22 225 ILE A N 1
ATOM 1669 C CA . ILE A 1 225 ? 18.980 12.581 -83.274 1.00 37.22 225 ILE A CA 1
ATOM 1670 C C . ILE A 1 225 ? 19.376 11.351 -82.412 1.00 37.22 225 ILE A C 1
ATOM 1672 O O . ILE A 1 225 ? 19.933 11.513 -81.333 1.00 37.22 225 ILE A O 1
ATOM 1676 N N . GLU A 1 226 ? 19.181 10.141 -82.946 1.00 39.59 226 GLU A N 1
ATOM 1677 C CA . GLU A 1 226 ? 20.007 8.932 -82.714 1.00 39.59 226 GLU A CA 1
ATOM 1678 C C . GLU A 1 226 ? 20.385 8.412 -84.124 1.00 39.59 226 GLU A C 1
ATOM 1680 O O . GLU A 1 226 ? 19.556 8.604 -85.029 1.00 39.59 226 GLU A O 1
ATOM 1685 N N . PRO A 1 227 ? 21.607 7.892 -84.408 1.00 50.41 227 PRO A N 1
ATOM 1686 C CA . PRO A 1 227 ? 21.892 6.437 -84.310 1.00 50.41 227 PRO A CA 1
ATOM 1687 C C . PRO A 1 227 ? 23.424 6.125 -84.090 1.00 50.41 227 PRO A C 1
ATOM 1689 O O . PRO A 1 227 ? 24.168 7.041 -83.749 1.00 50.41 227 PRO A O 1
ATOM 1692 N N . PRO A 1 228 ? 23.987 4.919 -84.373 1.00 53.88 228 PRO A N 1
ATOM 1693 C CA . PRO A 1 228 ? 23.702 3.608 -83.757 1.00 53.88 228 PRO A CA 1
ATOM 1694 C C . PRO A 1 228 ? 24.950 2.709 -83.462 1.00 53.88 228 PRO A C 1
ATOM 1696 O O . PRO A 1 228 ? 26.007 2.888 -84.058 1.00 53.88 228 PRO A O 1
ATOM 1699 N N . ARG A 1 229 ? 24.716 1.566 -82.774 1.00 44.19 229 ARG A N 1
ATOM 1700 C CA . ARG A 1 229 ? 25.418 0.248 -82.939 1.00 44.19 229 ARG A CA 1
ATOM 1701 C C . ARG A 1 229 ? 26.905 0.136 -82.487 1.00 44.19 229 ARG A C 1
ATOM 1703 O O . ARG A 1 229 ? 27.607 1.123 -82.383 1.00 44.19 229 ARG A O 1
ATOM 1710 N N . SER A 1 230 ? 27.458 -1.054 -82.176 1.00 42.81 230 SER A N 1
ATOM 1711 C CA . SER A 1 230 ? 26.889 -2.425 -82.099 1.00 42.81 230 SER A CA 1
ATOM 1712 C C . SER A 1 230 ? 27.660 -3.391 -81.176 1.00 42.81 230 SER A C 1
ATOM 1714 O O . SER A 1 230 ? 28.875 -3.499 -81.269 1.00 42.81 230 SER A O 1
ATOM 1716 N N . ALA A 1 231 ? 26.891 -4.177 -80.411 1.00 40.75 231 ALA A N 1
ATOM 1717 C CA . ALA A 1 231 ? 27.025 -5.606 -80.060 1.00 40.75 231 ALA A CA 1
ATOM 1718 C C . ALA A 1 231 ? 28.340 -6.398 -80.291 1.00 40.75 231 ALA A C 1
ATOM 1720 O O . ALA A 1 231 ? 28.839 -6.453 -81.414 1.00 40.75 231 ALA A O 1
ATOM 1721 N N . ARG A 1 232 ? 28.677 -7.274 -79.318 1.00 41.12 232 ARG A N 1
ATOM 1722 C CA . ARG A 1 232 ? 28.653 -8.761 -79.456 1.00 41.12 232 ARG A CA 1
ATOM 1723 C C . ARG A 1 232 ? 28.914 -9.499 -78.119 1.00 41.12 232 ARG A C 1
ATOM 1725 O O . ARG A 1 232 ? 29.511 -8.933 -77.219 1.00 41.12 232 ARG A O 1
ATOM 1732 N N . LEU A 1 233 ? 28.411 -10.744 -78.048 1.00 40.44 233 LEU A N 1
ATOM 1733 C CA . LEU A 1 233 ? 28.954 -11.988 -77.434 1.00 40.44 233 LEU A CA 1
ATOM 1734 C C . LEU A 1 233 ? 30.006 -11.857 -76.294 1.00 40.44 233 LEU A C 1
ATOM 1736 O O . LEU A 1 233 ? 31.006 -11.182 -76.477 1.00 40.44 233 LEU A O 1
ATOM 1740 N N . GLY A 1 234 ? 29.959 -12.564 -75.155 1.00 34.03 234 GLY A N 1
ATOM 1741 C CA . GLY A 1 234 ? 29.116 -13.687 -74.704 1.00 34.03 234 GLY A CA 1
ATOM 1742 C C . GLY A 1 234 ? 29.962 -14.910 -74.280 1.00 34.03 234 GLY A C 1
ATOM 1743 O O . GLY A 1 234 ? 30.981 -15.174 -74.906 1.00 34.03 234 GLY A O 1
ATOM 1744 N N . GLY A 1 235 ? 29.536 -15.696 -73.274 1.00 35.84 235 GLY A N 1
ATOM 1745 C CA . GLY A 1 235 ? 30.090 -17.047 -73.038 1.00 35.84 235 GLY A CA 1
ATOM 1746 C C . GLY A 1 235 ? 30.407 -17.485 -71.593 1.00 35.84 235 GLY A C 1
ATOM 1747 O O . GLY A 1 235 ? 31.299 -16.954 -70.951 1.00 35.84 235 GLY A O 1
ATOM 1748 N N . ARG A 1 236 ? 29.741 -18.578 -71.188 1.00 42.91 236 ARG A N 1
ATOM 1749 C CA . ARG A 1 236 ? 30.213 -19.715 -70.355 1.00 42.91 236 ARG A CA 1
ATOM 1750 C C . ARG A 1 236 ? 30.868 -19.479 -68.977 1.00 42.91 236 ARG A C 1
ATOM 1752 O O . ARG A 1 236 ? 32.024 -19.101 -68.847 1.00 42.91 236 ARG A O 1
ATOM 1759 N N . ALA A 1 237 ? 30.152 -19.974 -67.966 1.00 42.72 237 ALA A N 1
ATOM 1760 C CA . ALA A 1 237 ? 30.618 -20.282 -66.616 1.00 42.72 237 ALA A CA 1
ATOM 1761 C C . ALA A 1 237 ? 31.799 -21.277 -66.528 1.00 42.72 237 ALA A C 1
ATOM 1763 O O . ALA A 1 237 ? 31.967 -22.129 -67.404 1.00 42.72 237 ALA A O 1
ATOM 1764 N N . ARG A 1 238 ? 32.495 -21.253 -65.376 1.00 43.91 238 ARG A N 1
ATOM 1765 C CA . ARG A 1 238 ? 33.086 -22.416 -64.671 1.00 43.91 238 ARG A CA 1
ATOM 1766 C C . ARG A 1 238 ? 33.466 -22.031 -63.229 1.00 43.91 238 ARG A C 1
ATOM 1768 O O . ARG A 1 238 ? 34.383 -21.243 -63.038 1.00 43.91 238 ARG A O 1
ATOM 1775 N N . CYS A 1 239 ? 32.827 -22.634 -62.226 1.00 40.06 239 CYS A N 1
ATOM 1776 C CA . CYS A 1 239 ? 33.340 -22.651 -60.847 1.00 40.06 239 CYS A CA 1
ATOM 1777 C C . CYS A 1 239 ? 34.193 -23.915 -60.648 1.00 40.06 239 CYS A C 1
ATOM 1779 O O . CYS A 1 239 ? 33.769 -24.989 -61.078 1.00 40.06 239 CYS A O 1
ATOM 1781 N N . ARG A 1 240 ? 35.386 -23.813 -60.035 1.00 37.09 240 ARG A N 1
ATOM 1782 C CA . ARG A 1 240 ? 36.270 -24.976 -59.794 1.00 37.09 240 ARG A CA 1
ATOM 1783 C C . ARG A 1 240 ? 37.329 -24.747 -58.697 1.00 37.09 240 ARG A C 1
ATOM 1785 O O . ARG A 1 240 ? 38.465 -24.408 -59.006 1.00 37.09 240 ARG A O 1
ATOM 1792 N N . VAL A 1 241 ? 36.959 -24.981 -57.440 1.00 47.50 241 VAL A N 1
ATOM 1793 C CA . VAL A 1 241 ? 37.822 -25.076 -56.234 1.00 47.50 241 VAL A CA 1
ATOM 1794 C C . VAL A 1 241 ? 37.069 -26.007 -55.251 1.00 47.50 241 VAL A C 1
ATOM 1796 O O . VAL A 1 241 ? 35.837 -25.957 -55.300 1.00 47.50 241 VAL A O 1
ATOM 1799 N N . PRO A 1 242 ? 37.696 -26.832 -54.378 1.00 52.09 242 PRO A N 1
ATOM 1800 C CA . PRO A 1 242 ? 39.128 -26.994 -54.088 1.00 52.09 242 PRO A CA 1
ATOM 1801 C C . PRO A 1 242 ? 39.736 -28.344 -54.513 1.00 52.09 242 PRO A C 1
ATOM 1803 O O . PRO A 1 242 ? 39.036 -29.316 -54.787 1.00 52.09 242 PRO A O 1
ATOM 1806 N N . HIS A 1 243 ? 41.069 -28.399 -54.483 1.00 42.88 243 HIS A N 1
ATOM 1807 C CA . HIS A 1 243 ? 41.820 -29.630 -54.224 1.00 42.88 243 HIS A CA 1
ATOM 1808 C C . HIS A 1 243 ? 41.876 -29.854 -52.703 1.00 42.88 243 HIS A C 1
ATOM 1810 O O . HIS A 1 243 ? 42.037 -28.886 -51.959 1.00 42.88 243 HIS A O 1
ATOM 1816 N N . GLN A 1 244 ? 41.807 -31.102 -52.244 1.00 44.22 244 GLN A N 1
ATOM 1817 C CA . GLN A 1 244 ? 42.473 -31.488 -50.997 1.00 44.22 244 GLN A CA 1
ATOM 1818 C C . GLN A 1 244 ? 43.816 -32.124 -51.362 1.00 44.22 244 GLN A C 1
ATOM 1820 O O . GLN A 1 244 ? 43.910 -32.827 -52.370 1.00 44.22 244 GLN A O 1
ATOM 1825 N N . GLU A 1 245 ? 44.829 -31.887 -50.538 1.00 49.22 245 GLU A N 1
ATOM 1826 C CA . GLU A 1 245 ? 46.060 -32.677 -50.483 1.00 49.22 245 GLU A CA 1
ATOM 1827 C C . GLU A 1 245 ? 46.397 -32.945 -49.013 1.00 49.22 245 GLU A C 1
ATOM 1829 O O . GLU A 1 245 ? 46.010 -32.174 -48.131 1.00 49.22 245 GLU A O 1
ATOM 1834 N N . THR A 1 246 ? 47.071 -34.067 -48.760 1.00 54.81 246 THR A N 1
ATOM 1835 C CA . THR A 1 246 ? 47.212 -34.655 -47.423 1.00 54.81 246 THR A CA 1
ATOM 1836 C C . THR A 1 246 ? 48.668 -35.020 -47.156 1.00 54.81 246 THR A C 1
ATOM 1838 O O . THR A 1 246 ? 49.191 -35.947 -47.769 1.00 54.81 246 THR A O 1
ATOM 1841 N N . VAL A 1 247 ? 49.290 -34.321 -46.207 1.00 51.94 247 VAL A N 1
ATOM 1842 C CA . VAL A 1 247 ? 50.575 -34.648 -45.559 1.00 51.94 247 VAL A CA 1
ATOM 1843 C C . VAL A 1 247 ? 50.376 -34.205 -44.098 1.00 51.94 247 VAL A C 1
ATOM 1845 O O . VAL A 1 247 ? 50.075 -33.033 -43.879 1.00 51.94 247 VAL A O 1
ATOM 1848 N N . ALA A 1 248 ? 50.140 -35.110 -43.142 1.00 50.84 248 ALA A N 1
ATOM 1849 C CA . ALA A 1 248 ? 51.068 -36.082 -42.536 1.00 50.84 248 ALA A CA 1
ATOM 1850 C C . ALA A 1 248 ? 52.045 -35.406 -41.559 1.00 50.84 248 ALA A C 1
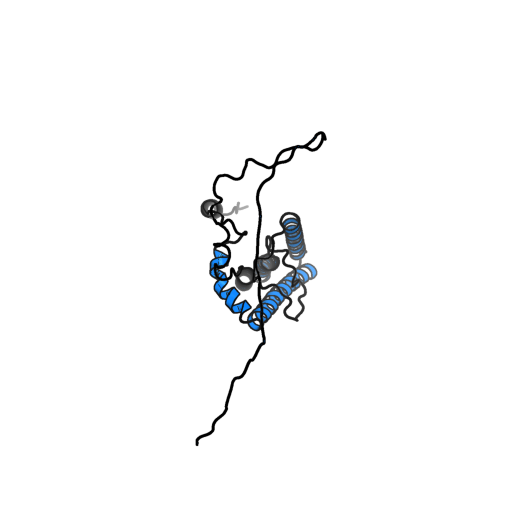ATOM 1852 O O . ALA A 1 248 ? 52.900 -34.629 -42.032 1.00 50.84 248 ALA A O 1
#

Foldseek 3Di:
DDPPDPDPVVVVVVVVVVVVVVVVVVVVVVVVVPDDDDPPFDDDPLLVVLLVVLVVCLVVVVVLLVLVVVLLVVLLVLVVVLVCCCVVPPHVVSVVLLVVLVVVQVVCLVVDFGDQAASQRQAHSVDDHDPDDGPPPRRPVPDPSLSSLQSSLVVLCVVPNPVSVVVSVVSSVSSVSSNSNSRSHNDDDPDDPPPPPDPDDPDDPPDPDDDDDDDDDDDDDDDDDDDDDDDDDDDDDDDDDDDDDDDD

pLDDT: mean 70.79, std 19.86, range [34.03, 94.69]